Protein AF-A0A945JQ15-F1 (afdb_monomer_lite)

pLDDT: mean 96.37, std 3.52, range [70.06, 98.88]

Sequence (219 aa):
IKEGIRRMYVEEEDVIFYLTVQNENYPMPQMPENAEEGILKGLYRVQTSAKRTKTKRAHLFGSASILTEAMAAAQILETDYGVAADVWSITSYKQLHEEGAEVERWNLLHPGEAPRETYLSQCLAAAQGAFVVASDYVKVLPDMVARWFPRSPVTLGTDGFGRSESRDALRHFFEVDAQTIAYAALVDLCRQGHLDAKIVTQAQSDLQIDVNKPNPVRS

Radius of gyration: 18.32 Å; chains: 1; bounding box: 49×51×45 Å

Secondary structure (DSSP, 8-state):
-HHHHIIIIIS--S--------------PPPPTT-HHHHHHTEEEEE------SSSEEEEEE-TTHHHHHHHHHHHHHHHS--EEEEEEES-HHHHHHHHHHHHHHHHH-TTSPPPPPHHHHHHTT--SEEEEE-SS-THHHHTTGGGSSSPPEEE---S---SS-HHHHHHHHT-SHHHHHHHHHHHHHHTTSS-HHHHHHHHHHTT--TTSPPGGG-

Structure (mmCIF, N/CA/C/O backbone):
data_AF-A0A945JQ15-F1
#
_entry.id   AF-A0A945JQ15-F1
#
loop_
_atom_site.group_PDB
_atom_site.id
_atom_site.type_symbol
_atom_site.label_atom_id
_atom_site.label_alt_id
_atom_site.label_comp_id
_atom_site.label_asym_id
_atom_site.label_entity_id
_atom_site.label_seq_id
_atom_site.pdbx_PDB_ins_code
_atom_site.Cartn_x
_atom_site.Cartn_y
_atom_site.Cartn_z
_atom_site.occupancy
_atom_site.B_iso_or_equiv
_atom_site.auth_seq_id
_atom_site.auth_comp_id
_atom_site.auth_asym_id
_atom_site.auth_atom_id
_atom_site.pdbx_PDB_model_num
ATOM 1 N N . ILE A 1 1 ? 16.129 8.108 -9.367 1.00 94.75 1 ILE A N 1
ATOM 2 C CA . ILE A 1 1 ? 17.013 9.075 -10.075 1.00 94.75 1 ILE A CA 1
ATOM 3 C C . ILE A 1 1 ? 18.305 8.413 -10.542 1.00 94.75 1 ILE A C 1
ATOM 5 O O . ILE A 1 1 ? 18.459 8.292 -11.746 1.00 94.75 1 ILE A O 1
ATOM 9 N N . LYS A 1 2 ? 19.185 7.937 -9.638 1.00 96.56 2 LYS A N 1
ATOM 10 C CA . LYS A 1 2 ? 20.448 7.255 -10.003 1.00 96.56 2 LYS A CA 1
ATOM 11 C C . LYS A 1 2 ? 20.256 6.194 -11.094 1.00 96.56 2 LYS A C 1
ATOM 13 O O . LYS A 1 2 ? 20.959 6.222 -12.094 1.00 96.56 2 LYS A O 1
ATOM 18 N N . GLU A 1 3 ? 19.259 5.329 -10.919 1.00 96.94 3 GLU A N 1
ATOM 19 C CA . GLU A 1 3 ? 18.965 4.275 -11.893 1.00 96.94 3 GLU A CA 1
ATOM 20 C C . GLU A 1 3 ? 18.480 4.806 -13.244 1.00 96.94 3 GLU A C 1
ATOM 22 O O . GLU A 1 3 ? 18.926 4.337 -14.283 1.00 96.94 3 GLU A O 1
ATOM 27 N N . GLY A 1 4 ? 17.628 5.833 -13.244 1.00 96.81 4 GLY A N 1
ATOM 28 C CA . GLY A 1 4 ? 17.180 6.456 -14.489 1.00 96.81 4 GLY A CA 1
ATOM 29 C C . GLY A 1 4 ? 18.333 7.085 -15.270 1.00 96.81 4 GLY A C 1
ATOM 30 O O . GLY A 1 4 ? 18.402 6.925 -16.481 1.00 96.81 4 GLY A O 1
ATOM 31 N N . ILE A 1 5 ? 19.278 7.737 -14.581 1.00 97.81 5 ILE A N 1
ATOM 32 C CA . ILE A 1 5 ? 20.481 8.288 -15.224 1.00 97.81 5 ILE A CA 1
ATOM 33 C C . ILE A 1 5 ? 21.323 7.165 -15.841 1.00 97.81 5 ILE A C 1
ATOM 35 O O . ILE A 1 5 ? 21.757 7.293 -16.981 1.00 97.81 5 ILE A O 1
ATOM 39 N N . ARG A 1 6 ? 21.533 6.067 -15.105 1.00 97.88 6 ARG A N 1
ATOM 40 C CA . ARG A 1 6 ? 22.299 4.907 -15.576 1.00 97.88 6 ARG A CA 1
ATOM 41 C C . ARG A 1 6 ? 21.685 4.315 -16.850 1.00 97.88 6 ARG A C 1
ATOM 43 O O . ARG A 1 6 ? 22.372 4.245 -17.862 1.00 97.88 6 ARG A O 1
ATOM 50 N N . ARG A 1 7 ? 20.393 3.979 -16.823 1.00 97.88 7 ARG A N 1
ATOM 51 C CA . ARG A 1 7 ? 19.696 3.352 -17.958 1.00 97.88 7 ARG A CA 1
ATOM 52 C C . ARG A 1 7 ? 19.646 4.254 -19.190 1.00 97.88 7 ARG A C 1
ATOM 54 O O . ARG A 1 7 ? 19.984 3.812 -20.276 1.00 97.88 7 ARG A O 1
ATOM 61 N N . MET A 1 8 ? 19.300 5.533 -19.019 1.00 98.00 8 MET A N 1
ATOM 62 C CA . MET A 1 8 ? 19.151 6.451 -20.156 1.00 98.00 8 MET A CA 1
ATOM 63 C C . MET A 1 8 ? 20.490 6.904 -20.758 1.00 98.00 8 MET A C 1
ATOM 65 O O . MET A 1 8 ? 20.597 7.026 -21.970 1.00 98.00 8 MET A O 1
ATOM 69 N N . TYR A 1 9 ? 21.504 7.198 -19.934 1.00 97.62 9 TYR A N 1
ATOM 70 C CA . TYR A 1 9 ? 22.726 7.875 -20.404 1.00 97.62 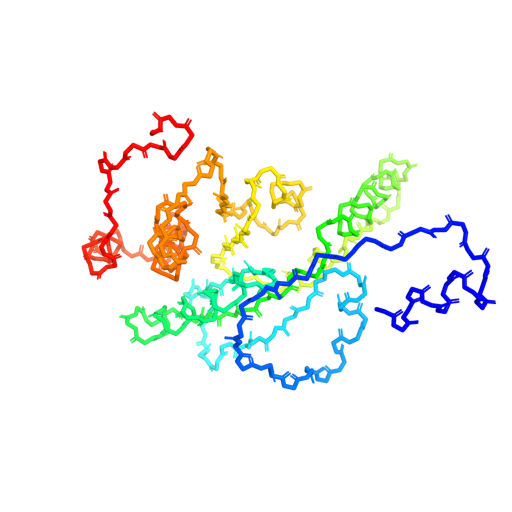9 TYR A CA 1
ATOM 71 C C . TYR A 1 9 ? 23.981 7.004 -20.421 1.00 97.62 9 TYR A C 1
ATOM 73 O O . TYR A 1 9 ? 24.966 7.396 -21.039 1.00 97.62 9 TYR A O 1
ATOM 81 N N . VAL A 1 10 ? 23.993 5.879 -19.704 1.00 97.81 10 VAL A N 1
ATOM 82 C CA . VAL A 1 10 ? 25.142 4.957 -19.687 1.00 97.81 10 VAL A CA 1
ATOM 83 C C . VAL A 1 10 ? 24.839 3.717 -20.515 1.00 97.81 10 VAL A C 1
ATOM 85 O O . VAL A 1 10 ? 25.699 3.268 -21.263 1.00 97.81 10 VAL A O 1
ATOM 88 N N . GLU A 1 11 ? 23.630 3.175 -20.385 1.00 97.88 11 GLU A N 1
ATOM 89 C CA . GLU A 1 11 ? 23.193 1.987 -21.132 1.00 97.88 11 GLU A CA 1
ATOM 90 C C . GLU A 1 11 ? 22.442 2.325 -22.423 1.00 97.88 11 GLU A C 1
ATOM 92 O O . GLU A 1 11 ? 22.147 1.417 -23.193 1.00 97.88 11 GLU A O 1
ATOM 97 N N . GLU A 1 12 ? 22.165 3.612 -22.662 1.00 97.56 12 GLU A N 1
ATOM 98 C CA . GLU A 1 12 ? 21.464 4.115 -23.852 1.00 97.56 12 GLU A CA 1
ATOM 99 C C . GLU A 1 12 ? 20.115 3.413 -24.099 1.00 97.56 12 GLU A C 1
ATOM 101 O O . GLU A 1 12 ? 19.706 3.183 -25.235 1.00 97.56 12 GLU A O 1
ATOM 106 N N . GLU A 1 13 ? 19.400 3.063 -23.024 1.00 97.81 13 GLU A N 1
ATOM 107 C CA . GLU A 1 13 ? 18.055 2.510 -23.137 1.00 97.81 13 GLU A CA 1
ATOM 108 C C . GLU A 1 13 ? 17.042 3.586 -23.558 1.00 97.81 13 GLU A C 1
ATOM 110 O O . GLU A 1 13 ? 16.964 4.660 -22.951 1.00 97.81 13 GLU A O 1
ATOM 115 N N . ASP A 1 14 ? 16.184 3.249 -24.526 1.00 97.19 14 ASP A N 1
ATOM 116 C CA . ASP A 1 14 ? 15.080 4.091 -25.005 1.00 97.19 14 ASP A CA 1
ATOM 117 C C . ASP A 1 14 ? 13.918 4.150 -23.993 1.00 97.19 14 ASP A C 1
ATOM 119 O O . ASP A 1 14 ? 12.834 3.592 -24.193 1.00 97.19 14 ASP A O 1
ATOM 123 N N . VAL A 1 15 ? 14.142 4.823 -22.863 1.00 96.12 15 VAL A N 1
ATOM 124 C CA . VAL A 1 15 ? 13.175 4.952 -21.765 1.00 96.12 15 VAL A CA 1
ATOM 125 C C . VAL A 1 15 ? 13.078 6.384 -21.244 1.00 96.12 15 VAL A C 1
ATOM 127 O O . VAL A 1 15 ? 14.005 7.180 -21.351 1.00 96.12 15 VAL A O 1
ATOM 130 N N . ILE A 1 16 ? 11.945 6.705 -20.616 1.00 96.12 16 ILE A N 1
ATOM 131 C CA . ILE A 1 16 ? 11.738 7.959 -19.884 1.00 96.12 16 ILE A CA 1
ATOM 132 C C . ILE A 1 16 ? 11.284 7.665 -18.454 1.00 96.12 16 ILE A C 1
ATOM 134 O O . ILE A 1 16 ? 10.457 6.785 -18.211 1.00 96.12 16 ILE A O 1
ATOM 138 N N . PHE A 1 17 ? 11.810 8.429 -17.496 1.00 96.56 17 PHE A N 1
ATOM 139 C CA . PHE A 1 17 ? 11.409 8.357 -16.093 1.00 96.56 17 PHE A CA 1
ATOM 140 C C . PHE A 1 17 ? 10.476 9.519 -15.746 1.00 96.56 17 PHE A C 1
ATOM 142 O O . PHE A 1 17 ? 10.866 10.682 -15.823 1.00 96.56 17 PHE A O 1
ATOM 149 N N . TYR A 1 18 ? 9.261 9.191 -15.308 1.00 96.88 18 TYR A N 1
ATOM 150 C CA . TYR A 1 18 ? 8.313 10.140 -14.729 1.00 96.88 18 TYR A CA 1
ATOM 151 C C . TYR A 1 18 ? 8.293 9.976 -13.208 1.00 96.88 18 TYR A C 1
ATOM 153 O O . TYR A 1 18 ? 8.107 8.871 -12.700 1.00 96.88 18 TYR A O 1
ATOM 161 N N . LEU A 1 19 ? 8.522 11.071 -12.482 1.00 96.44 19 LEU A N 1
ATOM 162 C CA . LEU A 1 19 ? 8.590 11.087 -11.024 1.00 96.44 19 LEU A CA 1
ATOM 163 C C . LEU A 1 19 ? 7.634 12.146 -10.488 1.00 96.44 19 LEU A C 1
ATOM 165 O O . LEU A 1 19 ? 7.741 13.322 -10.832 1.00 96.44 19 LEU A O 1
ATOM 169 N N . THR A 1 20 ? 6.734 11.729 -9.608 1.00 95.69 20 THR A N 1
ATOM 170 C CA . THR A 1 20 ? 5.843 12.634 -8.882 1.00 95.69 20 THR A CA 1
ATOM 171 C C . THR A 1 20 ? 6.505 13.011 -7.565 1.00 95.69 20 THR A C 1
ATOM 173 O O . THR A 1 20 ? 6.815 12.136 -6.756 1.00 95.69 20 THR A O 1
ATOM 176 N N . VAL A 1 21 ? 6.736 14.305 -7.358 1.00 94.88 21 VAL A N 1
ATOM 177 C CA . VAL A 1 21 ? 7.354 14.853 -6.143 1.00 94.88 21 VAL A CA 1
ATOM 178 C C . VAL A 1 21 ? 6.331 15.671 -5.366 1.00 94.88 21 VAL A C 1
ATOM 180 O O . VAL A 1 21 ? 5.492 16.340 -5.964 1.00 94.88 21 VAL A O 1
ATOM 183 N N . GLN A 1 22 ? 6.392 15.598 -4.038 1.00 93.25 22 GLN A N 1
ATOM 184 C CA . GLN A 1 22 ? 5.405 16.214 -3.150 1.00 93.25 22 GLN A CA 1
ATOM 185 C C . GLN A 1 22 ? 5.934 17.506 -2.524 1.00 93.25 22 GLN A C 1
ATOM 187 O O . GLN A 1 22 ? 7.141 17.693 -2.383 1.00 93.25 22 GLN A O 1
ATOM 192 N N . ASN A 1 23 ? 5.016 18.395 -2.137 1.00 95.00 23 ASN A N 1
ATOM 193 C CA . ASN A 1 23 ? 5.320 19.676 -1.486 1.00 95.00 23 ASN A CA 1
ATOM 194 C C . ASN A 1 23 ? 5.081 19.666 0.038 1.00 95.00 23 ASN A C 1
ATOM 196 O O . ASN A 1 23 ? 5.071 20.722 0.672 1.00 95.00 23 ASN A O 1
ATOM 200 N N . GLU A 1 24 ? 4.812 18.497 0.614 1.00 92.75 24 GLU A N 1
ATOM 201 C CA . GLU A 1 24 ? 4.615 18.312 2.047 1.00 92.75 24 GLU A CA 1
ATOM 202 C C . GLU A 1 24 ? 5.928 17.885 2.703 1.00 92.75 24 GLU A C 1
ATOM 204 O O . GLU A 1 24 ? 6.594 16.960 2.240 1.00 92.75 24 GLU A O 1
ATOM 209 N N . ASN A 1 25 ? 6.289 18.558 3.793 1.00 93.44 25 ASN A N 1
ATOM 210 C CA . ASN A 1 25 ? 7.477 18.223 4.566 1.00 93.44 25 ASN A CA 1
ATOM 211 C C . ASN A 1 25 ? 7.111 17.230 5.669 1.00 93.44 25 ASN A C 1
ATOM 213 O O . ASN A 1 25 ? 6.235 17.505 6.485 1.00 93.44 25 ASN A O 1
ATOM 217 N N . TYR A 1 26 ? 7.835 16.119 5.737 1.00 91.00 26 TYR A N 1
ATOM 218 C CA . TYR A 1 26 ? 7.737 15.132 6.807 1.00 91.00 26 TYR A CA 1
ATOM 219 C C . TYR A 1 26 ? 9.117 14.505 7.063 1.00 91.00 26 TYR A C 1
ATOM 221 O O . TYR A 1 26 ? 10.010 14.619 6.214 1.00 91.00 26 TYR A O 1
ATOM 229 N N . PRO A 1 27 ? 9.338 13.868 8.227 1.00 90.50 27 PRO A N 1
ATOM 230 C CA . PRO A 1 27 ? 10.592 13.180 8.509 1.00 90.50 27 PRO A CA 1
ATOM 231 C C . PRO A 1 27 ? 10.891 12.112 7.452 1.00 90.50 27 PRO A C 1
ATOM 233 O O . PRO A 1 27 ? 10.087 11.210 7.233 1.00 90.50 27 PRO A O 1
ATOM 236 N N . MET A 1 28 ? 12.055 12.206 6.810 1.00 89.56 28 MET A N 1
ATOM 237 C CA . MET A 1 28 ? 12.513 11.225 5.823 1.00 89.56 28 MET A CA 1
ATOM 238 C C . MET A 1 28 ? 13.344 10.151 6.540 1.00 89.56 28 MET A C 1
ATOM 240 O O . MET A 1 28 ? 14.462 10.454 6.968 1.00 89.56 28 MET A O 1
ATOM 244 N N . PRO A 1 29 ? 12.827 8.923 6.728 1.00 86.62 29 PRO A N 1
ATOM 245 C CA . PRO A 1 29 ? 13.560 7.872 7.423 1.00 86.62 29 PRO A CA 1
ATOM 246 C C . PRO A 1 29 ? 14.759 7.384 6.603 1.00 86.62 29 PRO A C 1
ATOM 248 O O . PRO A 1 29 ? 14.831 7.566 5.385 1.00 86.62 29 PRO A O 1
ATOM 251 N N . GLN A 1 30 ? 15.697 6.718 7.278 1.00 91.88 30 GLN A N 1
ATOM 252 C CA . GLN A 1 30 ? 16.790 6.024 6.605 1.00 91.88 30 GLN A CA 1
ATOM 253 C C . GLN A 1 30 ? 16.237 4.913 5.700 1.00 91.88 30 GLN A C 1
ATOM 255 O O . GLN A 1 30 ? 15.286 4.218 6.061 1.00 91.88 30 GLN A O 1
ATOM 260 N N . MET A 1 31 ? 16.856 4.730 4.532 1.00 92.56 31 MET A N 1
ATOM 261 C CA . MET A 1 31 ? 16.558 3.600 3.652 1.00 92.56 31 MET A CA 1
ATOM 262 C C . MET A 1 31 ? 16.820 2.277 4.397 1.00 92.56 31 MET A C 1
ATOM 264 O O . MET A 1 31 ? 17.925 2.111 4.921 1.00 92.56 31 MET A O 1
ATOM 268 N N . PRO A 1 32 ? 15.851 1.342 4.453 1.00 92.88 32 PRO A N 1
ATOM 269 C CA . PRO A 1 32 ? 16.092 0.022 5.026 1.00 92.88 32 PRO A CA 1
ATOM 270 C C . PRO A 1 32 ? 17.201 -0.721 4.274 1.00 92.88 32 PRO A C 1
ATOM 272 O O . PRO A 1 32 ? 17.367 -0.542 3.066 1.00 92.88 32 PRO A O 1
ATOM 275 N N . GLU A 1 33 ? 17.942 -1.578 4.974 1.00 91.69 33 GLU A N 1
ATOM 276 C CA . GLU A 1 33 ? 18.965 -2.417 4.344 1.00 91.69 33 GLU A CA 1
ATOM 277 C C . GLU A 1 33 ? 18.352 -3.311 3.255 1.00 91.69 33 GLU A C 1
ATOM 279 O O . GLU A 1 33 ? 17.309 -3.933 3.467 1.00 91.69 33 GLU A O 1
ATOM 284 N N . ASN A 1 34 ? 19.024 -3.405 2.103 1.00 92.44 34 ASN A N 1
ATOM 285 C CA . ASN A 1 34 ? 18.613 -4.201 0.939 1.00 92.44 34 ASN A CA 1
ATOM 286 C C . ASN A 1 34 ? 17.272 -3.772 0.303 1.00 92.44 34 ASN A C 1
ATOM 288 O O . ASN A 1 34 ? 16.641 -4.557 -0.408 1.00 92.44 34 ASN A O 1
ATOM 292 N N . ALA A 1 35 ? 16.807 -2.542 0.549 1.00 95.94 35 ALA A N 1
ATOM 293 C CA . ALA A 1 35 ? 15.583 -2.018 -0.059 1.00 95.94 35 ALA A CA 1
ATOM 294 C C . ALA A 1 35 ? 15.772 -1.550 -1.512 1.00 95.94 35 ALA A C 1
ATOM 296 O O . ALA A 1 35 ? 14.783 -1.326 -2.205 1.00 95.94 35 ALA A O 1
ATOM 297 N N . GLU A 1 36 ? 17.010 -1.391 -1.987 1.00 96.62 36 GLU A N 1
ATOM 298 C CA . GLU A 1 36 ? 17.339 -0.802 -3.287 1.00 96.62 36 GLU A CA 1
ATOM 299 C C . GLU A 1 36 ? 16.644 -1.519 -4.445 1.00 96.62 36 GLU A C 1
ATOM 301 O O . GLU A 1 36 ? 16.033 -0.870 -5.293 1.00 96.62 36 GLU A O 1
ATOM 306 N N . GLU A 1 37 ? 16.690 -2.852 -4.460 1.00 96.69 37 GLU A N 1
ATOM 307 C CA . GLU A 1 37 ? 16.041 -3.646 -5.501 1.00 96.69 37 GLU A CA 1
ATOM 308 C C . GLU A 1 37 ? 14.520 -3.456 -5.475 1.00 96.69 37 GLU A C 1
ATOM 310 O O . GLU A 1 37 ? 13.911 -3.232 -6.520 1.00 96.69 37 GLU A O 1
ATOM 315 N N . GLY A 1 38 ? 13.904 -3.467 -4.290 1.00 97.88 38 GLY A N 1
ATOM 316 C CA . GLY A 1 38 ? 12.458 -3.279 -4.159 1.00 97.88 38 GLY A CA 1
ATOM 317 C C . GLY A 1 38 ? 11.990 -1.865 -4.486 1.00 97.88 38 GLY A C 1
ATOM 318 O O . GLY A 1 38 ? 10.944 -1.688 -5.109 1.00 97.88 38 GLY A O 1
ATOM 319 N N . ILE A 1 39 ? 12.801 -0.850 -4.181 1.00 97.88 39 ILE A N 1
ATOM 320 C CA . ILE A 1 39 ? 12.559 0.533 -4.609 1.00 97.88 39 ILE A CA 1
ATOM 321 C C . ILE A 1 39 ? 12.489 0.617 -6.138 1.00 97.88 39 ILE A C 1
ATOM 323 O O . ILE A 1 39 ? 11.631 1.330 -6.662 1.00 97.88 39 ILE A O 1
ATOM 327 N N . LEU A 1 40 ? 13.358 -0.105 -6.852 1.00 97.69 40 LEU A N 1
ATOM 328 C CA . LEU A 1 40 ? 13.377 -0.123 -8.318 1.00 97.69 40 LEU A CA 1
ATOM 329 C C . LEU A 1 40 ? 12.261 -0.988 -8.914 1.00 97.69 40 LEU A C 1
ATOM 331 O O . LEU A 1 40 ? 11.640 -0.572 -9.892 1.00 97.69 40 LEU A O 1
ATOM 335 N N . LYS A 1 41 ? 11.982 -2.152 -8.317 1.00 97.94 41 LYS A N 1
ATOM 336 C CA . LYS A 1 41 ? 10.928 -3.078 -8.762 1.00 97.94 41 LYS A CA 1
ATOM 337 C C . LYS A 1 41 ? 9.510 -2.614 -8.423 1.00 97.94 41 LYS A C 1
ATOM 339 O O . LYS A 1 41 ? 8.555 -3.112 -9.007 1.00 97.94 41 LYS A O 1
ATOM 344 N N . GLY A 1 42 ? 9.360 -1.638 -7.530 1.00 98.12 42 GLY A N 1
ATOM 345 C CA . GLY A 1 42 ? 8.088 -0.956 -7.289 1.00 98.12 42 GLY A CA 1
ATOM 346 C C . GLY A 1 42 ? 7.463 -1.202 -5.917 1.00 98.12 42 GLY A C 1
ATOM 347 O O . GLY A 1 42 ? 6.446 -0.576 -5.624 1.00 98.12 42 GLY A O 1
ATOM 348 N N . LEU A 1 43 ? 8.032 -2.076 -5.081 1.00 98.50 43 LEU A N 1
ATOM 349 C CA . LEU A 1 43 ? 7.488 -2.450 -3.773 1.00 98.50 43 LEU A CA 1
ATOM 350 C C . LEU A 1 43 ? 8.603 -2.857 -2.802 1.00 98.50 43 LEU A C 1
ATOM 352 O O . LEU A 1 43 ? 9.444 -3.686 -3.127 1.00 98.50 43 LEU A O 1
ATOM 356 N N . TYR A 1 44 ? 8.575 -2.337 -1.576 1.00 97.94 44 TYR A N 1
ATOM 357 C CA . TYR A 1 44 ? 9.399 -2.850 -0.478 1.00 97.94 44 TYR A CA 1
ATOM 358 C C . TYR A 1 44 ? 8.737 -2.611 0.881 1.00 97.94 44 TYR A C 1
ATOM 360 O O . TYR A 1 44 ? 7.889 -1.730 1.039 1.00 97.94 44 TYR A O 1
ATOM 368 N N . ARG A 1 45 ? 9.121 -3.399 1.889 1.00 96.38 45 ARG A N 1
ATOM 369 C CA . ARG A 1 45 ? 8.608 -3.245 3.255 1.00 96.38 45 ARG A CA 1
ATOM 370 C C . ARG A 1 45 ? 9.402 -2.179 4.003 1.00 96.38 45 ARG A C 1
ATOM 372 O O . ARG A 1 45 ? 10.619 -2.285 4.118 1.00 96.38 45 ARG A O 1
ATOM 379 N N . VAL A 1 46 ? 8.704 -1.185 4.542 1.00 94.69 46 VAL A N 1
ATOM 380 C CA . VAL A 1 46 ? 9.292 -0.070 5.301 1.00 94.69 46 VAL A CA 1
ATOM 381 C C . VAL A 1 46 ? 9.322 -0.385 6.791 1.00 94.69 46 VAL A C 1
ATOM 383 O O . VAL A 1 46 ? 10.302 -0.095 7.470 1.00 94.69 46 VAL A O 1
ATOM 386 N N . GLN A 1 47 ? 8.258 -1.007 7.296 1.00 94.44 47 GLN A N 1
ATOM 387 C CA . GLN A 1 47 ? 8.093 -1.304 8.713 1.00 94.44 47 GLN A CA 1
ATOM 388 C C . GLN A 1 47 ? 7.562 -2.722 8.892 1.00 94.44 47 GLN A C 1
ATOM 390 O O . GLN A 1 47 ? 6.673 -3.165 8.165 1.00 94.44 47 GLN A O 1
ATOM 395 N N . THR A 1 48 ? 8.104 -3.427 9.884 1.00 94.88 48 THR A N 1
ATOM 396 C CA . THR A 1 48 ? 7.595 -4.729 10.326 1.00 94.88 48 THR A CA 1
ATOM 397 C C . THR A 1 48 ? 7.102 -4.611 11.758 1.00 94.88 48 THR A C 1
ATOM 399 O O . THR A 1 48 ? 7.833 -4.122 12.620 1.00 94.88 48 THR A O 1
ATOM 402 N N . SER A 1 49 ? 5.896 -5.098 12.023 1.00 95.38 49 SER A N 1
ATOM 403 C CA . SER A 1 49 ? 5.354 -5.175 13.374 1.00 95.38 49 SER A CA 1
ATOM 404 C C . SER A 1 49 ? 6.178 -6.120 14.245 1.00 95.38 49 SER A C 1
ATOM 406 O O . SER A 1 49 ? 6.408 -7.279 13.882 1.00 95.38 49 SER A O 1
ATOM 408 N N . ALA A 1 50 ? 6.543 -5.668 15.446 1.00 92.75 50 ALA A N 1
ATOM 409 C CA . ALA A 1 50 ? 7.195 -6.511 16.448 1.00 92.75 50 ALA A CA 1
ATOM 410 C C . ALA A 1 50 ? 6.237 -7.550 17.071 1.00 92.75 50 ALA A C 1
ATOM 412 O O . ALA A 1 50 ? 6.680 -8.518 17.699 1.00 92.75 50 ALA A O 1
ATOM 413 N N . LYS A 1 51 ? 4.916 -7.382 16.904 1.00 90.94 51 LYS A N 1
ATOM 414 C CA . LYS A 1 51 ? 3.907 -8.271 17.491 1.00 90.94 51 LYS A CA 1
ATOM 415 C C . LYS A 1 51 ? 3.865 -9.613 16.765 1.00 90.94 51 LYS A C 1
ATOM 417 O O . LYS A 1 51 ? 3.627 -9.696 15.562 1.00 90.94 51 LYS A O 1
ATOM 422 N N . ARG A 1 52 ? 4.021 -10.710 17.508 1.00 84.06 52 ARG A N 1
ATOM 423 C CA . ARG A 1 52 ? 3.957 -12.073 16.958 1.00 84.06 52 ARG A CA 1
ATOM 424 C C . ARG A 1 52 ? 2.520 -12.590 16.965 1.00 84.06 52 ARG A C 1
ATOM 426 O O . ARG A 1 52 ? 2.029 -13.067 17.980 1.00 84.06 52 ARG A O 1
ATOM 433 N N . THR A 1 53 ? 1.852 -12.509 15.821 1.00 84.25 53 THR A N 1
ATOM 434 C CA . THR A 1 53 ? 0.503 -13.049 15.598 1.00 84.25 53 THR A CA 1
ATOM 435 C C . THR A 1 53 ? 0.362 -13.501 14.150 1.00 84.25 53 THR A C 1
ATOM 437 O O . THR A 1 53 ? 0.936 -12.881 13.251 1.00 84.25 53 THR A O 1
ATOM 440 N N . LYS A 1 54 ? -0.371 -14.602 13.945 1.00 70.06 54 LYS A N 1
ATOM 441 C CA . LYS A 1 54 ? -0.642 -15.172 12.617 1.00 70.06 54 LYS A CA 1
ATOM 442 C C . LYS A 1 54 ? -1.958 -14.679 12.011 1.00 70.06 54 LYS A C 1
ATOM 444 O O . LYS A 1 54 ? -2.053 -14.592 10.799 1.00 70.06 54 LYS A O 1
ATOM 449 N N . THR A 1 55 ? -2.959 -14.360 12.834 1.00 74.00 55 THR A N 1
ATOM 450 C CA . THR A 1 55 ? -4.335 -14.095 12.365 1.00 74.00 55 THR A CA 1
ATOM 451 C C . THR A 1 55 ? -4.761 -12.635 12.497 1.00 74.00 55 THR A C 1
ATOM 453 O O . THR A 1 55 ? -5.535 -12.148 11.685 1.00 74.00 55 THR A O 1
ATOM 456 N N . LYS A 1 56 ? -4.233 -11.901 13.485 1.00 91.75 56 LYS A N 1
ATOM 457 C CA . LYS A 1 56 ? -4.504 -10.464 13.677 1.0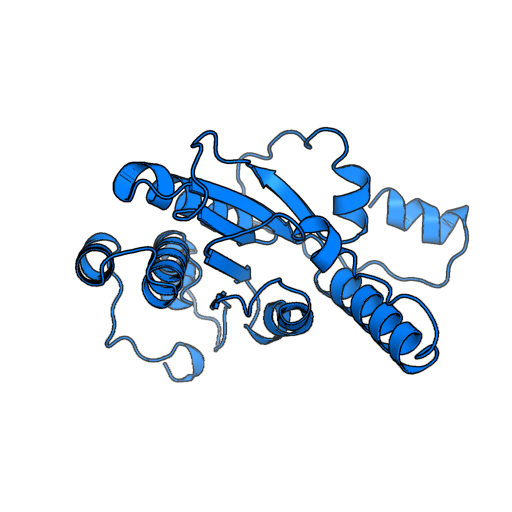0 91.75 56 LYS A CA 1
ATOM 458 C C . LYS A 1 56 ? -3.373 -9.620 13.106 1.00 91.75 56 LYS A C 1
ATOM 460 O O . LYS A 1 56 ? -2.661 -8.954 13.856 1.00 91.75 56 LYS A O 1
ATOM 465 N N . ARG A 1 57 ? -3.167 -9.715 11.796 1.00 96.62 57 ARG A N 1
ATOM 466 C CA . ARG A 1 57 ? -2.124 -8.978 11.079 1.00 96.62 57 ARG A CA 1
ATOM 467 C C . ARG A 1 57 ? -2.731 -8.181 9.932 1.00 96.62 57 ARG A C 1
ATOM 469 O O . ARG A 1 57 ? -3.669 -8.651 9.302 1.00 96.62 57 ARG A O 1
ATOM 476 N N . ALA A 1 58 ? -2.219 -6.988 9.690 1.00 98.00 58 ALA A N 1
ATOM 477 C CA . ALA A 1 58 ? -2.564 -6.145 8.563 1.00 98.00 58 ALA A CA 1
ATOM 478 C C . ALA A 1 58 ? -1.288 -5.755 7.812 1.00 98.00 58 ALA A C 1
ATOM 480 O O . ALA A 1 58 ? -0.225 -5.563 8.405 1.00 98.00 58 ALA A O 1
ATOM 481 N N . HIS A 1 59 ? -1.410 -5.631 6.501 1.00 98.44 59 HIS A N 1
ATOM 482 C CA . HIS A 1 59 ? -0.391 -5.136 5.598 1.00 98.44 59 HIS A CA 1
ATOM 483 C C . HIS A 1 59 ? -0.942 -3.867 4.949 1.00 98.44 59 HIS A C 1
ATOM 485 O O . HIS A 1 59 ? -1.930 -3.916 4.212 1.00 98.44 59 HIS A O 1
ATOM 491 N N . LEU A 1 60 ? -0.332 -2.733 5.283 1.00 98.81 60 LEU A N 1
ATOM 492 C CA . LEU A 1 60 ? -0.756 -1.407 4.851 1.00 98.81 60 LEU A CA 1
ATOM 493 C C . LEU A 1 60 ? 0.207 -0.904 3.783 1.00 98.81 60 LEU A C 1
ATOM 495 O O . LEU A 1 60 ? 1.419 -0.897 3.995 1.00 98.81 60 LEU A O 1
ATOM 499 N N . PHE A 1 61 ? -0.321 -0.495 2.640 1.00 98.75 61 PHE A N 1
ATOM 500 C CA . PHE A 1 61 ? 0.469 -0.058 1.498 1.00 98.75 61 PHE A CA 1
ATOM 501 C C . PHE A 1 61 ? 0.172 1.409 1.228 1.00 98.75 61 PHE A C 1
ATOM 503 O O . PHE A 1 61 ? -0.990 1.801 1.127 1.00 98.75 61 PHE A O 1
ATOM 510 N N . GLY A 1 62 ? 1.229 2.201 1.091 1.00 98.00 62 GLY A N 1
ATOM 511 C CA . GLY A 1 62 ? 1.143 3.611 0.737 1.00 98.00 62 GLY A CA 1
ATOM 512 C C . GLY A 1 62 ? 2.227 4.002 -0.258 1.00 98.00 62 GLY A C 1
ATOM 513 O O . GLY A 1 62 ? 3.211 3.289 -0.460 1.00 98.00 62 GLY A O 1
ATOM 514 N N . SER A 1 63 ? 2.048 5.160 -0.880 1.00 95.44 63 SER A N 1
ATOM 515 C CA . SER A 1 63 ? 3.029 5.772 -1.777 1.00 95.44 63 SER A CA 1
ATOM 516 C C . SER A 1 63 ? 3.143 7.258 -1.467 1.00 95.44 63 SER A C 1
ATOM 518 O O . SER A 1 63 ? 2.123 7.908 -1.235 1.00 95.44 63 SER A O 1
ATOM 520 N N . ALA A 1 64 ? 4.358 7.806 -1.526 1.00 93.25 64 ALA A N 1
ATOM 521 C CA . ALA A 1 64 ? 4.619 9.226 -1.283 1.00 93.25 64 ALA A CA 1
ATOM 522 C C . ALA A 1 64 ? 3.994 9.726 0.042 1.00 93.25 64 ALA A C 1
ATOM 524 O O . ALA A 1 64 ? 4.213 9.105 1.079 1.00 93.25 64 ALA A O 1
ATOM 525 N N . SER A 1 65 ? 3.228 10.820 0.010 1.00 92.75 65 SER A N 1
ATOM 526 C CA . SER A 1 65 ? 2.556 11.436 1.165 1.00 92.75 65 SER A CA 1
ATOM 527 C C . SER A 1 65 ? 1.651 10.462 1.925 1.00 92.75 65 SER A C 1
ATOM 529 O O . SER A 1 65 ? 1.645 10.477 3.145 1.00 92.75 65 SER A O 1
ATOM 531 N N . ILE A 1 66 ? 0.944 9.556 1.246 1.00 97.31 66 ILE A N 1
ATOM 532 C CA . ILE A 1 66 ? 0.024 8.604 1.900 1.00 97.31 66 ILE A CA 1
ATOM 533 C C . ILE A 1 66 ? 0.764 7.489 2.660 1.00 97.31 66 ILE A C 1
ATOM 535 O O . ILE A 1 66 ? 0.183 6.808 3.503 1.00 97.31 66 ILE A O 1
ATOM 539 N N . LEU A 1 67 ? 2.073 7.316 2.439 1.00 96.88 67 LEU A N 1
ATOM 540 C CA . LEU A 1 67 ? 2.866 6.389 3.249 1.00 96.88 67 LEU A CA 1
ATOM 541 C C . LEU A 1 67 ? 2.885 6.800 4.731 1.00 96.88 67 LEU A C 1
ATOM 543 O O . LEU A 1 67 ? 2.897 5.926 5.595 1.00 96.88 67 LEU A O 1
ATOM 547 N N . THR A 1 68 ? 2.850 8.102 5.039 1.00 96.62 68 THR A N 1
ATOM 548 C CA . THR A 1 68 ? 2.818 8.577 6.432 1.00 96.62 68 THR A CA 1
ATOM 549 C C . THR A 1 68 ? 1.487 8.235 7.107 1.00 96.62 68 THR A C 1
ATOM 551 O O . THR A 1 68 ? 1.493 7.781 8.250 1.00 96.62 68 THR A O 1
ATOM 554 N N . GLU A 1 69 ? 0.367 8.336 6.384 1.00 98.31 69 GLU A N 1
ATOM 555 C CA . GLU A 1 69 ? -0.961 7.910 6.851 1.00 98.31 69 GLU A CA 1
ATOM 556 C C . GLU A 1 69 ? -1.009 6.397 7.101 1.00 98.31 69 GLU A C 1
ATOM 558 O O . GLU A 1 69 ? -1.524 5.949 8.123 1.00 98.31 69 GLU A O 1
ATOM 563 N N . ALA A 1 70 ? -0.392 5.591 6.228 1.00 98.38 70 ALA A N 1
ATOM 564 C CA . ALA A 1 70 ? -0.272 4.147 6.441 1.00 98.38 70 ALA A CA 1
ATOM 565 C C . ALA A 1 70 ? 0.561 3.805 7.694 1.00 98.38 70 ALA A C 1
ATOM 567 O O . ALA A 1 70 ? 0.222 2.876 8.429 1.00 98.38 70 ALA A O 1
ATOM 568 N N . MET A 1 71 ? 1.625 4.563 7.981 1.00 97.62 71 MET A N 1
ATOM 569 C CA . MET A 1 71 ? 2.410 4.407 9.214 1.00 97.62 71 MET A CA 1
ATOM 570 C C . MET A 1 71 ? 1.619 4.816 10.464 1.00 97.62 71 MET A C 1
ATOM 572 O O . MET A 1 71 ? 1.664 4.115 11.475 1.00 97.62 71 MET A O 1
ATOM 576 N N . ALA A 1 72 ? 0.856 5.908 10.399 1.00 98.25 72 ALA A N 1
ATOM 577 C CA . ALA A 1 72 ? -0.021 6.328 11.490 1.00 98.25 72 ALA A CA 1
ATOM 578 C C . ALA A 1 72 ? -1.151 5.310 11.737 1.00 98.25 72 ALA A C 1
ATOM 580 O O . ALA A 1 72 ? -1.417 4.944 12.882 1.00 98.25 72 ALA A O 1
ATOM 581 N N . ALA A 1 73 ? -1.745 4.758 10.677 1.00 98.75 73 ALA A N 1
ATOM 582 C CA . ALA A 1 73 ? -2.735 3.688 10.767 1.00 98.75 73 ALA A CA 1
ATOM 583 C C . ALA A 1 73 ? -2.162 2.415 11.406 1.00 98.75 73 ALA A C 1
ATOM 585 O O . ALA A 1 73 ? -2.833 1.774 12.215 1.00 98.75 73 ALA A O 1
ATOM 586 N N . ALA A 1 74 ? -0.907 2.063 11.100 1.00 98.44 74 ALA A N 1
ATOM 587 C CA . ALA A 1 74 ? -0.222 0.959 11.768 1.00 98.44 74 ALA A CA 1
ATOM 588 C C . ALA A 1 74 ? -0.119 1.190 13.285 1.00 98.44 74 ALA A C 1
ATOM 590 O O . ALA A 1 74 ? -0.375 0.267 14.059 1.00 98.44 74 ALA A O 1
ATOM 591 N N . GLN A 1 75 ? 0.182 2.419 13.717 1.00 98.06 75 GLN A N 1
ATOM 592 C CA . GLN A 1 75 ? 0.235 2.766 15.139 1.00 98.06 75 GLN A CA 1
ATOM 593 C C . GLN A 1 75 ? -1.135 2.628 15.821 1.00 98.06 75 GLN A C 1
ATOM 595 O O . GLN A 1 75 ? -1.198 2.065 16.917 1.00 98.06 75 GLN A O 1
ATOM 600 N N . ILE A 1 76 ? -2.213 3.090 15.176 1.00 98.56 76 ILE A N 1
ATOM 601 C CA . ILE A 1 76 ? -3.599 2.944 15.662 1.00 98.56 76 ILE A CA 1
ATOM 602 C C . ILE A 1 76 ? -3.944 1.458 15.830 1.00 98.56 76 ILE A C 1
ATOM 604 O O . ILE A 1 76 ? -4.341 1.011 16.906 1.00 98.56 76 ILE A O 1
ATOM 608 N N . LEU A 1 77 ? -3.727 0.656 14.782 1.00 98.38 77 LEU A N 1
ATOM 609 C CA . LEU A 1 77 ? -4.003 -0.783 14.793 1.00 98.38 77 LEU A CA 1
ATOM 610 C C . LEU A 1 77 ? -3.251 -1.509 15.912 1.00 98.38 77 LEU A C 1
ATOM 612 O O . LEU A 1 77 ? -3.825 -2.359 16.602 1.00 98.38 77 LEU A O 1
ATOM 616 N N . GLU A 1 78 ? -1.978 -1.172 16.111 1.00 97.12 78 GLU A N 1
ATOM 617 C CA . GLU A 1 78 ? -1.157 -1.806 17.132 1.00 97.12 78 GLU A CA 1
ATOM 618 C C . GLU A 1 78 ? -1.534 -1.378 18.548 1.00 97.12 78 GLU A C 1
ATOM 620 O O . GLU A 1 78 ? -1.593 -2.237 19.436 1.00 97.12 78 GLU A O 1
ATOM 625 N N . THR A 1 79 ? -1.767 -0.088 18.774 1.00 96.56 79 THR A N 1
ATOM 626 C CA . THR A 1 79 ? -1.979 0.473 20.117 1.00 96.56 79 THR A CA 1
ATOM 627 C C . THR A 1 79 ? -3.381 0.177 20.616 1.00 96.56 79 THR A C 1
ATOM 629 O O . THR A 1 79 ? -3.538 -0.348 21.718 1.00 96.56 79 THR A O 1
ATOM 632 N N . ASP A 1 80 ? -4.380 0.423 19.773 1.00 97.25 80 ASP A N 1
ATOM 633 C CA . ASP A 1 80 ? -5.770 0.511 20.218 1.00 97.25 80 ASP A CA 1
ATOM 634 C C . ASP A 1 80 ? -6.519 -0.807 19.987 1.00 97.25 80 ASP A C 1
ATOM 636 O O . ASP A 1 80 ? -7.390 -1.189 20.769 1.00 97.25 80 ASP A O 1
ATOM 640 N N . TYR A 1 81 ? -6.129 -1.567 18.955 1.00 96.50 81 TYR A N 1
ATOM 641 C CA . TYR A 1 81 ? -6.841 -2.783 18.535 1.00 96.50 81 TYR A CA 1
ATOM 642 C C . TYR A 1 81 ? -6.015 -4.069 18.650 1.00 96.50 81 TYR A C 1
ATOM 644 O O . TYR A 1 81 ? -6.525 -5.173 18.428 1.00 96.50 81 TYR A O 1
ATOM 652 N N . GLY A 1 82 ? -4.734 -3.963 19.015 1.00 95.31 82 GLY A N 1
ATOM 653 C CA . GLY A 1 82 ? -3.849 -5.116 19.175 1.00 95.31 82 GLY A CA 1
ATOM 654 C C . GLY A 1 82 ? -3.603 -5.904 17.880 1.00 95.31 82 GLY A C 1
ATOM 655 O O . GLY A 1 82 ? -3.254 -7.085 17.945 1.00 95.31 82 GLY A O 1
ATOM 656 N N . VAL A 1 83 ? -3.784 -5.274 16.718 1.00 97.56 83 VAL A N 1
ATOM 657 C CA . VAL A 1 83 ? -3.523 -5.844 15.391 1.00 97.56 83 VAL A CA 1
ATOM 658 C C . VAL A 1 83 ? -2.084 -5.523 14.998 1.00 97.56 83 VAL A C 1
ATOM 660 O O . VAL A 1 83 ? -1.679 -4.370 15.032 1.00 97.56 83 VAL A O 1
ATOM 663 N N . ALA A 1 84 ? -1.297 -6.536 14.638 1.00 97.88 84 ALA A N 1
ATOM 664 C CA . ALA A 1 84 ? 0.053 -6.327 14.113 1.00 97.88 84 ALA A CA 1
ATOM 665 C C . ALA A 1 84 ? -0.020 -5.668 12.732 1.00 97.88 84 ALA A C 1
ATOM 667 O O . ALA A 1 84 ? -0.756 -6.169 11.885 1.00 97.88 84 ALA A O 1
ATOM 668 N N . ALA A 1 85 ? 0.746 -4.611 12.472 1.00 98.06 85 ALA A N 1
ATOM 669 C CA . ALA A 1 85 ? 0.693 -3.907 11.193 1.00 98.06 85 ALA A CA 1
ATOM 670 C C . ALA A 1 85 ? 2.081 -3.783 10.547 1.00 98.06 85 ALA A C 1
ATOM 672 O O . ALA A 1 85 ? 2.990 -3.163 11.096 1.00 98.06 85 ALA A O 1
ATOM 673 N N . ASP A 1 86 ? 2.244 -4.378 9.365 1.00 97.69 86 ASP A N 1
ATOM 674 C CA . ASP A 1 86 ? 3.413 -4.145 8.515 1.00 97.69 86 ASP A CA 1
ATOM 675 C C . ASP A 1 86 ? 3.086 -3.048 7.499 1.00 97.69 86 ASP A C 1
ATOM 677 O O . ASP A 1 86 ? 1.993 -3.040 6.930 1.00 97.69 86 ASP A O 1
ATOM 681 N N . VAL A 1 87 ? 4.044 -2.159 7.232 1.00 98.06 87 VAL A N 1
ATOM 682 C CA . VAL A 1 87 ? 3.875 -1.055 6.277 1.00 98.06 87 VAL A CA 1
ATOM 683 C C . VAL A 1 87 ? 4.789 -1.259 5.080 1.00 98.06 87 VAL A C 1
ATOM 685 O O . VAL A 1 87 ? 5.988 -1.519 5.226 1.00 98.06 87 VAL A O 1
ATOM 688 N N . TRP A 1 88 ? 4.219 -1.107 3.893 1.00 98.38 88 TRP A N 1
ATOM 689 C CA . TRP A 1 88 ? 4.873 -1.282 2.607 1.00 98.38 88 TRP A CA 1
ATOM 690 C C . TRP A 1 88 ? 4.820 0.012 1.800 1.00 98.38 88 TRP A C 1
ATOM 692 O O . TRP A 1 88 ? 3.804 0.706 1.769 1.00 98.38 88 TRP A O 1
ATOM 702 N N . SER A 1 89 ? 5.921 0.315 1.120 1.00 98.12 89 SER A N 1
ATOM 703 C CA . SER A 1 89 ? 6.020 1.424 0.179 1.00 98.12 89 SER A CA 1
ATOM 704 C C . SER A 1 89 ? 5.888 0.884 -1.234 1.00 98.12 89 SER A C 1
ATOM 706 O O . SER A 1 89 ? 6.708 0.070 -1.667 1.00 98.12 89 SER A O 1
ATOM 708 N N . ILE A 1 90 ? 4.856 1.340 -1.944 1.00 98.44 90 ILE A N 1
ATOM 709 C CA . ILE A 1 90 ? 4.729 1.136 -3.386 1.00 98.44 90 ILE A CA 1
ATOM 710 C C . ILE A 1 90 ? 5.379 2.336 -4.072 1.00 98.44 90 ILE A C 1
ATOM 712 O O . ILE A 1 90 ? 4.830 3.438 -4.091 1.00 98.44 90 ILE A O 1
ATOM 716 N N . THR A 1 91 ? 6.568 2.133 -4.632 1.00 98.19 91 THR A N 1
ATOM 717 C CA . THR A 1 91 ? 7.317 3.183 -5.338 1.00 98.19 91 THR A CA 1
ATOM 718 C C . THR A 1 91 ? 6.879 3.333 -6.789 1.00 98.19 91 THR A C 1
ATOM 720 O O . THR A 1 91 ? 7.052 4.404 -7.366 1.00 98.19 91 THR A O 1
ATOM 723 N N . SER A 1 92 ? 6.307 2.284 -7.390 1.00 98.12 92 SER A N 1
ATOM 724 C CA . SER A 1 92 ? 5.792 2.339 -8.757 1.00 98.12 92 SER A CA 1
ATOM 725 C C . SER A 1 92 ? 4.737 1.271 -9.011 1.00 98.12 92 SER A C 1
ATOM 727 O O . SER A 1 92 ? 5.049 0.114 -9.285 1.00 98.12 92 SER A O 1
ATOM 729 N N . TYR A 1 93 ? 3.473 1.692 -9.014 1.00 98.38 93 TYR A N 1
ATOM 730 C CA . TYR A 1 93 ? 2.367 0.857 -9.480 1.00 98.38 93 TYR A CA 1
ATOM 731 C C . TYR A 1 93 ? 2.592 0.406 -10.934 1.00 98.38 93 TYR A C 1
ATOM 733 O O . TYR A 1 93 ? 2.349 -0.752 -11.262 1.00 98.38 93 TYR A O 1
ATOM 741 N N . LYS A 1 94 ? 3.101 1.295 -11.803 1.00 97.38 94 LYS A N 1
ATOM 742 C CA . LYS A 1 94 ? 3.353 0.994 -13.222 1.00 97.38 94 LYS A CA 1
ATOM 743 C C . LYS A 1 94 ? 4.328 -0.171 -13.396 1.00 97.38 94 LYS A C 1
ATOM 745 O O . LYS A 1 94 ? 4.024 -1.077 -14.158 1.00 97.38 94 LYS A O 1
ATOM 750 N N . GLN A 1 95 ? 5.455 -0.160 -12.679 1.00 97.62 95 GLN A N 1
ATOM 751 C CA . GLN A 1 95 ? 6.450 -1.234 -12.781 1.00 97.62 95 GLN A CA 1
ATOM 752 C C . GLN A 1 95 ? 5.880 -2.578 -12.318 1.00 97.62 95 GLN A C 1
ATOM 754 O O . GLN A 1 95 ? 6.046 -3.580 -13.004 1.00 97.62 95 GLN A O 1
ATOM 759 N N . LEU A 1 96 ? 5.133 -2.582 -11.207 1.00 98.62 96 LEU A N 1
ATOM 760 C CA . LEU A 1 96 ? 4.443 -3.781 -10.720 1.00 98.62 96 LEU A CA 1
ATOM 761 C C . LEU A 1 96 ? 3.422 -4.314 -11.736 1.00 98.62 96 LEU A C 1
ATOM 763 O O . LEU A 1 96 ? 3.293 -5.522 -11.906 1.00 98.62 96 LEU A O 1
ATOM 767 N N . HIS A 1 97 ? 2.700 -3.422 -12.415 1.00 98.56 97 HIS A N 1
ATOM 768 C CA . HIS A 1 97 ? 1.729 -3.808 -13.434 1.00 98.56 97 HIS A CA 1
ATOM 769 C C . HIS A 1 97 ? 2.380 -4.366 -14.701 1.00 98.56 97 HIS A C 1
ATOM 771 O O . HIS A 1 97 ? 1.923 -5.383 -15.216 1.00 98.56 97 HIS A O 1
ATOM 777 N N . GLU A 1 98 ? 3.436 -3.721 -15.198 1.00 97.94 98 GLU A N 1
ATOM 778 C CA . GLU A 1 98 ? 4.159 -4.177 -16.389 1.00 97.94 98 GLU A CA 1
ATOM 779 C C . GLU A 1 98 ? 4.805 -5.548 -16.160 1.00 97.94 98 GLU A C 1
ATOM 781 O O . GLU A 1 98 ? 4.605 -6.453 -16.969 1.00 97.94 98 GLU A O 1
ATOM 786 N N . GLU A 1 99 ? 5.493 -5.732 -15.030 1.00 98.62 99 GLU A N 1
ATOM 787 C CA . GLU A 1 99 ? 6.095 -7.018 -14.659 1.00 98.62 99 GLU A CA 1
ATOM 788 C C . GLU A 1 99 ? 5.032 -8.105 -14.466 1.00 98.62 99 GLU A C 1
ATOM 790 O O . GLU A 1 99 ? 5.151 -9.198 -15.022 1.00 98.62 99 GLU A O 1
ATOM 795 N N . GLY A 1 100 ? 3.947 -7.795 -13.751 1.00 98.44 100 GLY A N 1
ATOM 796 C CA . GLY A 1 100 ? 2.861 -8.745 -13.543 1.00 98.44 100 GLY A CA 1
ATOM 797 C C . GLY A 1 100 ? 2.191 -9.176 -14.851 1.00 98.44 100 GLY A C 1
ATOM 798 O O . GLY A 1 100 ? 1.927 -10.364 -15.053 1.00 98.44 100 GLY A O 1
ATOM 799 N N . ALA A 1 101 ? 1.964 -8.242 -15.778 1.00 98.44 101 ALA A N 1
ATOM 800 C CA . ALA A 1 101 ? 1.412 -8.541 -17.097 1.00 98.44 101 ALA A CA 1
ATOM 801 C C . ALA A 1 101 ? 2.373 -9.390 -17.948 1.00 98.44 101 ALA A C 1
ATOM 803 O O . ALA A 1 101 ? 1.929 -10.292 -18.663 1.00 98.44 101 ALA A O 1
ATOM 804 N N . GLU A 1 102 ? 3.683 -9.142 -17.866 1.00 98.56 102 GLU A N 1
ATOM 805 C CA . GLU A 1 102 ? 4.698 -9.951 -18.544 1.00 98.56 102 GLU A CA 1
ATOM 806 C C . GLU A 1 102 ? 4.709 -11.393 -18.019 1.00 98.56 102 GLU A C 1
ATOM 808 O O . GLU A 1 102 ? 4.697 -12.340 -18.813 1.00 98.56 102 GLU A O 1
ATOM 813 N N . VAL A 1 103 ? 4.658 -11.567 -16.696 1.00 98.62 103 VAL A N 1
ATOM 814 C CA . VAL A 1 103 ? 4.576 -12.881 -16.044 1.00 98.62 103 VAL A CA 1
ATOM 815 C C . VAL A 1 103 ? 3.305 -13.623 -16.447 1.00 98.62 103 VAL A C 1
ATOM 817 O O . VAL A 1 103 ? 3.380 -14.785 -16.852 1.00 98.62 103 VAL A O 1
ATOM 820 N N . GLU A 1 104 ? 2.143 -12.968 -16.404 1.00 98.06 104 GLU A N 1
ATOM 821 C CA . GLU A 1 104 ? 0.875 -13.573 -16.833 1.00 98.06 104 GLU A CA 1
ATOM 822 C C . GLU A 1 104 ? 0.917 -13.991 -18.302 1.00 98.06 104 GLU A C 1
ATOM 824 O O . GLU A 1 104 ? 0.526 -15.110 -18.648 1.00 98.06 104 GLU A O 1
ATOM 829 N N . ARG A 1 105 ? 1.440 -13.119 -19.170 1.00 98.62 105 ARG A N 1
ATOM 830 C CA . ARG A 1 105 ? 1.606 -13.415 -20.591 1.00 98.62 105 ARG A CA 1
ATOM 831 C C . ARG A 1 105 ? 2.538 -14.607 -20.793 1.00 98.62 105 ARG A C 1
ATOM 833 O O . ARG A 1 105 ? 2.260 -15.453 -21.640 1.00 98.62 105 ARG A O 1
ATOM 840 N N . TRP A 1 106 ? 3.639 -14.686 -20.048 1.00 98.75 106 TRP A N 1
ATOM 841 C CA . TRP A 1 106 ? 4.550 -15.823 -20.133 1.00 98.75 106 TRP A CA 1
ATOM 842 C C . TRP A 1 106 ? 3.855 -17.116 -19.695 1.00 98.75 106 TRP A C 1
ATOM 844 O O . TRP A 1 106 ? 3.861 -18.075 -20.462 1.00 98.75 106 TRP A O 1
ATOM 854 N N . ASN A 1 107 ? 3.183 -17.123 -18.541 1.00 98.50 107 ASN A N 1
ATOM 855 C CA . ASN A 1 107 ? 2.466 -18.291 -18.018 1.00 98.50 107 ASN A CA 1
ATOM 856 C C . ASN A 1 107 ? 1.380 -18.786 -18.988 1.00 98.50 107 ASN A C 1
ATOM 858 O O . ASN A 1 107 ? 1.248 -19.987 -19.212 1.00 98.50 107 ASN A O 1
ATOM 862 N N . LEU A 1 108 ? 0.645 -17.866 -19.622 1.00 98.38 108 LEU A N 1
ATOM 863 C CA . LEU A 1 108 ? -0.363 -18.192 -20.635 1.00 98.38 108 LEU A CA 1
ATOM 864 C C . LEU A 1 108 ? 0.237 -18.918 -21.850 1.00 98.38 108 LEU A C 1
ATOM 866 O O . LEU A 1 108 ? -0.392 -19.816 -22.406 1.00 98.38 108 LEU A O 1
ATOM 870 N N . LEU A 1 109 ? 1.439 -18.523 -22.275 1.00 98.62 109 LEU A N 1
ATOM 871 C CA . LEU A 1 109 ? 2.117 -19.109 -23.434 1.00 98.62 109 LEU A CA 1
ATOM 872 C C . LEU A 1 109 ? 2.926 -20.372 -23.110 1.00 98.62 109 LEU A C 1
ATOM 874 O O . LEU A 1 109 ? 3.350 -21.057 -24.038 1.00 98.62 109 LEU A O 1
ATOM 878 N N . HIS A 1 110 ? 3.125 -20.693 -21.829 1.00 98.44 110 HIS A N 1
ATOM 879 C CA . HIS A 1 110 ? 3.922 -21.840 -21.380 1.00 98.44 110 HIS A CA 1
ATOM 880 C C . HIS A 1 110 ? 3.137 -22.718 -20.386 1.00 98.44 110 HIS A C 1
ATOM 882 O O . HIS A 1 110 ? 3.594 -22.945 -19.268 1.00 98.44 110 HIS A O 1
ATOM 888 N N . PRO A 1 111 ? 1.964 -23.266 -20.770 1.00 97.69 111 PRO A N 1
ATOM 889 C CA . PRO A 1 111 ? 1.095 -24.001 -19.844 1.00 97.69 111 PRO A CA 1
ATOM 890 C C . PRO A 1 111 ? 1.689 -25.322 -19.322 1.00 97.69 111 PRO A C 1
ATOM 892 O O . PRO A 1 111 ? 1.165 -25.887 -18.368 1.00 97.69 111 PRO A O 1
ATOM 895 N N . GLY A 1 112 ? 2.741 -25.846 -19.964 1.00 98.00 112 GLY A N 1
ATOM 896 C CA . GLY A 1 112 ? 3.442 -27.062 -19.535 1.00 98.00 112 GLY A CA 1
ATOM 897 C C . GLY A 1 112 ? 4.608 -26.816 -18.575 1.00 98.00 112 GLY A C 1
ATOM 898 O O . GLY A 1 112 ? 5.210 -27.781 -18.108 1.00 98.00 112 GLY A O 1
ATOM 899 N N . GLU A 1 113 ? 4.945 -25.556 -18.300 1.00 98.44 113 GLU A N 1
ATOM 900 C CA . GLU A 1 113 ? 6.039 -25.183 -17.405 1.00 98.44 113 GLU A CA 1
ATOM 901 C C . GLU A 1 113 ? 5.523 -24.757 -16.028 1.00 98.44 113 GLU A C 1
ATOM 903 O O . GLU A 1 113 ? 4.343 -24.452 -15.845 1.00 98.44 113 GLU A O 1
ATOM 908 N N . ALA A 1 114 ? 6.419 -24.743 -15.038 1.00 98.06 114 ALA A N 1
ATOM 909 C CA . ALA A 1 114 ? 6.088 -24.222 -13.719 1.00 98.06 114 ALA A CA 1
ATOM 910 C C . ALA A 1 114 ? 5.718 -22.728 -13.835 1.00 98.06 114 ALA A C 1
ATOM 912 O O . ALA A 1 114 ? 6.511 -21.959 -14.391 1.00 98.06 114 ALA A O 1
ATOM 913 N N . PRO A 1 115 ? 4.550 -22.297 -13.320 1.00 97.50 115 PRO A N 1
ATOM 914 C CA . PRO A 1 115 ? 4.153 -20.898 -13.383 1.00 97.50 115 PRO A CA 1
ATOM 915 C C . PRO A 1 115 ? 5.172 -19.991 -12.691 1.00 97.50 115 PRO A C 1
ATOM 917 O O . PRO A 1 115 ? 5.611 -20.265 -11.574 1.00 97.50 115 PRO A O 1
ATOM 920 N N . ARG A 1 116 ? 5.520 -18.886 -13.348 1.00 98.25 116 ARG A N 1
ATOM 921 C CA . ARG A 1 116 ? 6.299 -17.800 -12.754 1.00 98.25 116 ARG A CA 1
ATOM 922 C C . ARG A 1 116 ? 5.424 -17.006 -11.790 1.00 98.25 116 ARG A C 1
ATOM 924 O O . ARG A 1 116 ? 4.246 -16.773 -12.069 1.00 98.25 116 ARG A O 1
ATOM 931 N N . GLU A 1 117 ? 6.020 -16.560 -10.692 1.00 97.88 117 GLU A N 1
ATOM 932 C CA . GLU A 1 117 ? 5.388 -15.660 -9.727 1.00 97.88 117 GLU A CA 1
ATOM 933 C C . GLU A 1 117 ? 5.784 -14.213 -10.011 1.00 97.88 117 GLU A C 1
ATOM 935 O O . GLU A 1 117 ? 6.943 -13.948 -10.330 1.00 97.88 117 GLU A O 1
ATOM 940 N N . THR A 1 118 ? 4.844 -13.282 -9.848 1.00 98.50 118 THR A N 1
ATOM 941 C CA . THR A 1 118 ? 5.131 -11.845 -9.964 1.00 98.50 118 THR A CA 1
ATOM 942 C C . THR A 1 118 ? 5.962 -11.360 -8.782 1.00 98.50 118 THR A C 1
ATOM 944 O O . THR A 1 118 ? 5.930 -11.959 -7.701 1.00 98.50 118 THR A O 1
ATOM 947 N N . TYR A 1 119 ? 6.659 -10.236 -8.937 1.00 98.56 119 TYR A N 1
ATOM 948 C CA . TYR A 1 119 ? 7.421 -9.634 -7.842 1.00 98.56 119 TYR A CA 1
ATOM 949 C C . TYR A 1 119 ? 6.534 -9.318 -6.629 1.00 98.56 119 TYR A C 1
ATOM 951 O O . TYR A 1 119 ? 6.906 -9.598 -5.489 1.00 98.56 119 TYR A O 1
ATOM 959 N N . LEU A 1 120 ? 5.324 -8.802 -6.872 1.00 98.44 120 LEU A N 1
ATOM 960 C CA . LEU A 1 120 ? 4.349 -8.519 -5.818 1.00 98.44 120 LEU A CA 1
ATOM 961 C C . LEU A 1 120 ? 3.95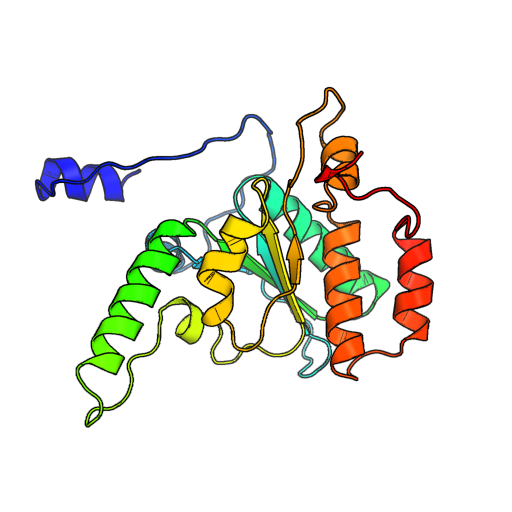9 -9.795 -5.062 1.00 98.44 120 LEU A C 1
ATOM 963 O O . LEU A 1 120 ? 3.975 -9.807 -3.828 1.00 98.44 120 LEU A O 1
ATOM 967 N N . SER A 1 121 ? 3.643 -10.875 -5.786 1.00 98.12 121 SER A N 1
ATOM 968 C CA . SER A 1 121 ? 3.293 -12.160 -5.175 1.00 98.12 121 SER A CA 1
ATOM 969 C C . SER A 1 121 ? 4.460 -12.736 -4.371 1.00 98.12 121 SER A C 1
ATOM 971 O O . SER A 1 121 ? 4.242 -13.189 -3.250 1.00 98.12 121 SER A O 1
ATOM 973 N N . GLN A 1 122 ? 5.697 -12.630 -4.868 1.00 97.94 122 GLN A N 1
ATOM 974 C CA . GLN A 1 122 ? 6.900 -13.062 -4.146 1.00 97.94 122 GLN A CA 1
ATOM 975 C C . GLN A 1 122 ? 7.090 -12.280 -2.836 1.00 97.94 122 GLN A C 1
ATOM 977 O O . GLN A 1 122 ? 7.325 -12.877 -1.784 1.00 97.94 122 GLN A O 1
ATOM 982 N N . CYS A 1 123 ? 6.937 -10.949 -2.860 1.00 97.75 123 CYS A N 1
ATOM 983 C CA . CYS A 1 123 ? 7.031 -10.113 -1.657 1.00 97.75 123 CYS A CA 1
ATOM 984 C C . CYS A 1 123 ? 6.004 -10.500 -0.585 1.00 97.75 123 CYS A C 1
ATOM 986 O O . CYS A 1 123 ? 6.293 -10.415 0.611 1.00 97.75 123 CYS A O 1
ATOM 988 N N . LEU A 1 124 ? 4.805 -10.910 -1.008 1.00 97.19 124 LEU A N 1
ATOM 989 C CA . LEU A 1 124 ? 3.670 -11.191 -0.130 1.00 97.19 124 LEU A CA 1
ATOM 990 C C . LEU A 1 124 ? 3.402 -12.689 0.070 1.00 97.19 124 LEU A C 1
ATOM 992 O O . LEU A 1 124 ? 2.403 -13.037 0.693 1.00 97.19 124 LEU A O 1
ATOM 996 N N . ALA A 1 125 ? 4.290 -13.581 -0.377 1.00 95.12 125 ALA A N 1
ATOM 997 C CA . ALA A 1 125 ? 4.060 -15.029 -0.354 1.00 95.12 125 ALA A CA 1
ATOM 998 C C . ALA A 1 125 ? 3.765 -15.581 1.056 1.00 95.12 125 ALA A C 1
ATOM 1000 O O . ALA A 1 125 ? 2.960 -16.494 1.226 1.00 95.12 125 ALA A O 1
ATOM 1001 N N . ALA A 1 126 ? 4.388 -14.999 2.087 1.00 92.25 126 ALA A N 1
ATOM 1002 C CA . ALA A 1 126 ? 4.176 -15.368 3.490 1.00 92.25 126 ALA A CA 1
ATOM 1003 C C . ALA A 1 126 ? 3.196 -14.442 4.240 1.00 92.25 126 ALA A C 1
ATOM 1005 O O . ALA A 1 126 ? 2.978 -14.622 5.442 1.00 92.25 126 ALA A O 1
ATOM 1006 N N . ALA A 1 127 ? 2.639 -13.433 3.566 1.00 93.94 127 ALA A N 1
ATOM 1007 C CA . ALA A 1 127 ? 1.761 -12.434 4.161 1.00 93.94 127 ALA A CA 1
ATOM 1008 C C . ALA A 1 127 ? 0.353 -13.006 4.401 1.00 93.94 127 ALA A C 1
ATOM 1010 O O . ALA A 1 127 ? -0.215 -13.696 3.555 1.00 93.94 127 ALA A O 1
ATOM 1011 N N . GLN A 1 128 ? -0.222 -12.716 5.569 1.00 92.75 128 GLN A N 1
ATOM 1012 C CA . GLN A 1 128 ? -1.548 -13.185 5.989 1.00 92.75 128 GLN A CA 1
ATOM 1013 C C . GLN A 1 128 ? -2.281 -12.082 6.757 1.00 92.75 128 GLN A C 1
ATOM 1015 O O . GLN A 1 128 ? -1.663 -11.151 7.269 1.00 92.75 128 GLN A O 1
ATOM 1020 N N . GLY A 1 129 ? -3.603 -12.213 6.892 1.00 94.62 129 GLY A N 1
ATOM 1021 C CA . GLY A 1 129 ? -4.439 -11.158 7.472 1.00 94.62 129 GLY A CA 1
ATOM 1022 C C . GLY A 1 129 ? -4.627 -9.989 6.502 1.00 94.62 129 GLY A C 1
ATOM 1023 O O . GLY A 1 129 ? -4.370 -10.158 5.315 1.00 94.62 129 GLY A O 1
ATOM 1024 N N . ALA A 1 130 ? -5.145 -8.847 6.945 1.00 97.44 130 ALA A N 1
ATOM 1025 C CA . ALA A 1 130 ? -5.685 -7.807 6.069 1.00 97.44 130 ALA A CA 1
ATOM 1026 C C . ALA A 1 130 ? -4.683 -7.185 5.082 1.00 97.44 130 ALA A C 1
ATOM 1028 O O . ALA A 1 130 ? -3.512 -7.027 5.411 1.00 97.44 130 ALA A O 1
ATOM 1029 N N . PHE A 1 131 ? -5.162 -6.783 3.901 1.00 98.44 131 PHE A N 1
ATOM 1030 C CA . PHE A 1 131 ? -4.390 -5.983 2.940 1.00 98.44 131 PHE A CA 1
ATOM 1031 C C . PHE A 1 131 ? -5.160 -4.700 2.613 1.00 98.44 131 PHE A C 1
ATOM 1033 O O . PHE A 1 131 ? -6.283 -4.771 2.114 1.00 98.44 131 PHE A O 1
ATOM 1040 N N . VAL A 1 132 ? -4.564 -3.536 2.882 1.00 98.81 132 VAL A N 1
ATOM 1041 C CA . VAL A 1 132 ? -5.163 -2.222 2.593 1.00 98.81 132 VAL A CA 1
ATOM 1042 C C . VAL A 1 132 ? -4.174 -1.384 1.801 1.00 98.81 132 VAL A C 1
ATOM 1044 O O . VAL A 1 132 ? -3.060 -1.150 2.264 1.00 98.81 132 VAL A O 1
ATOM 1047 N N . VAL A 1 133 ? -4.577 -0.928 0.619 1.00 98.75 133 VAL A N 1
ATOM 1048 C CA . VAL A 1 133 ? -3.741 -0.119 -0.273 1.00 98.75 133 VAL A CA 1
ATOM 1049 C C . VAL A 1 133 ? -4.353 1.266 -0.399 1.00 98.75 133 VAL A C 1
ATOM 1051 O O . VAL A 1 133 ? -5.459 1.397 -0.915 1.00 98.75 133 VAL A O 1
ATOM 1054 N N . ALA A 1 134 ? -3.637 2.287 0.065 1.00 98.56 134 ALA A N 1
ATOM 1055 C CA . ALA A 1 134 ? -4.067 3.677 0.011 1.00 98.56 134 ALA A CA 1
ATOM 1056 C C . ALA A 1 134 ? -3.181 4.490 -0.938 1.00 98.56 134 ALA A C 1
ATOM 1058 O O . ALA A 1 134 ? -1.952 4.366 -0.946 1.00 98.56 134 ALA A O 1
ATOM 1059 N N . SER A 1 135 ? -3.810 5.335 -1.751 1.00 97.69 135 SER A N 1
ATOM 1060 C CA . SER A 1 135 ? -3.125 6.178 -2.725 1.00 97.69 135 SER A CA 1
ATOM 1061 C C . SER A 1 135 ? -3.689 7.593 -2.727 1.00 97.69 135 SER A C 1
ATOM 1063 O O . SER A 1 135 ? -4.878 7.792 -2.514 1.00 97.69 135 SER A O 1
ATOM 1065 N N . ASP A 1 136 ? -2.835 8.572 -3.035 1.00 97.44 136 ASP A N 1
ATOM 1066 C CA . ASP A 1 136 ? -3.255 9.960 -3.298 1.00 97.44 136 ASP A CA 1
ATOM 1067 C C . ASP A 1 136 ? -3.841 10.119 -4.718 1.00 97.44 136 ASP A C 1
ATOM 1069 O O . ASP A 1 136 ? -4.145 11.219 -5.176 1.00 97.44 136 ASP A O 1
ATOM 1073 N N . TYR A 1 137 ? -3.976 9.001 -5.436 1.00 97.88 137 TYR A N 1
ATOM 1074 C CA . TYR A 1 137 ? -4.628 8.873 -6.731 1.00 97.88 137 TYR A CA 1
ATOM 1075 C C . TYR A 1 137 ? -5.926 8.073 -6.593 1.00 97.88 137 TYR A C 1
ATOM 1077 O O . TYR A 1 137 ? -6.169 7.389 -5.599 1.00 97.88 137 TYR A O 1
ATOM 1085 N N . VAL A 1 138 ? -6.738 8.123 -7.644 1.00 98.00 138 VAL A N 1
ATOM 1086 C CA . VAL A 1 138 ? -7.955 7.322 -7.826 1.00 98.00 138 VAL A CA 1
ATOM 1087 C C . VAL A 1 138 ? -7.722 5.816 -7.622 1.00 98.00 138 VAL A C 1
ATOM 1089 O O . VAL A 1 138 ? -6.667 5.287 -7.987 1.00 98.00 138 VAL A O 1
ATOM 1092 N N . LYS A 1 139 ? -8.735 5.103 -7.110 1.00 98.00 139 LYS A N 1
ATOM 1093 C CA . LYS A 1 139 ? -8.689 3.663 -6.769 1.00 98.00 139 LYS A CA 1
ATOM 1094 C C . LYS A 1 139 ? -8.298 2.748 -7.930 1.00 98.00 139 LYS A C 1
ATOM 1096 O O . LYS A 1 139 ? -7.696 1.705 -7.695 1.00 98.00 139 LYS A O 1
ATOM 1101 N N . VAL A 1 140 ? -8.521 3.165 -9.179 1.00 98.06 140 VAL A N 1
ATOM 1102 C CA . VAL A 1 140 ? -8.076 2.393 -10.354 1.00 98.06 140 VAL A CA 1
ATOM 1103 C C . VAL A 1 140 ? -6.560 2.139 -10.361 1.00 98.06 140 VAL A C 1
ATOM 1105 O O . VAL A 1 140 ? -6.120 1.113 -10.874 1.00 98.06 140 VAL A O 1
ATOM 1108 N N . LEU A 1 141 ? -5.754 3.029 -9.765 1.00 97.56 141 LEU A N 1
ATOM 1109 C CA . LEU A 1 141 ? -4.303 2.857 -9.685 1.00 97.56 141 LEU A CA 1
ATOM 1110 C C . LEU A 1 141 ? -3.910 1.658 -8.799 1.00 97.56 141 LEU A C 1
ATOM 1112 O O . LEU A 1 141 ? -3.223 0.770 -9.299 1.00 97.56 141 LEU A O 1
ATOM 1116 N N . PRO A 1 142 ? -4.322 1.563 -7.520 1.00 97.44 142 PRO A N 1
ATOM 1117 C CA . PRO A 1 142 ? -4.071 0.356 -6.737 1.00 97.44 142 PRO A CA 1
ATOM 1118 C C . PRO A 1 142 ? -4.834 -0.876 -7.250 1.00 97.44 142 PRO A C 1
ATOM 1120 O O . PRO A 1 142 ? -4.302 -1.986 -7.176 1.00 97.44 142 PRO A O 1
ATOM 1123 N N . ASP A 1 143 ? -6.025 -0.713 -7.837 1.00 98.06 143 ASP A N 1
ATOM 1124 C CA . ASP A 1 143 ? -6.788 -1.836 -8.402 1.00 98.06 143 ASP A CA 1
ATOM 1125 C C . ASP A 1 143 ? -6.036 -2.547 -9.542 1.00 98.06 143 ASP A C 1
ATOM 1127 O O . ASP A 1 143 ? -6.163 -3.763 -9.706 1.00 98.06 143 ASP A O 1
ATOM 1131 N N . MET A 1 144 ? -5.190 -1.837 -10.298 1.00 97.50 144 MET A N 1
ATOM 1132 C CA . MET A 1 144 ? -4.465 -2.416 -11.438 1.00 97.50 144 MET A CA 1
ATOM 1133 C C . MET A 1 144 ? -3.419 -3.477 -11.051 1.00 97.50 144 MET A C 1
ATOM 1135 O O . MET A 1 144 ? -2.964 -4.229 -11.915 1.00 97.50 144 MET A O 1
ATOM 1139 N N . VAL A 1 145 ? -3.029 -3.532 -9.772 1.00 98.00 145 VAL A N 1
ATOM 1140 C CA . VAL A 1 145 ? -2.096 -4.529 -9.213 1.00 98.00 145 VAL A CA 1
ATOM 1141 C C . VAL A 1 145 ? -2.772 -5.486 -8.225 1.00 98.00 145 VAL A C 1
ATOM 1143 O O . VAL A 1 145 ? -2.161 -6.462 -7.790 1.00 98.00 145 VAL A O 1
ATOM 1146 N N . ALA A 1 146 ? -4.048 -5.255 -7.896 1.00 97.62 146 ALA A N 1
ATOM 1147 C CA . ALA A 1 146 ? -4.793 -5.988 -6.871 1.00 97.62 146 ALA A CA 1
ATOM 1148 C C . ALA A 1 146 ? -4.867 -7.502 -7.122 1.00 97.62 146 ALA A C 1
ATOM 1150 O O . ALA A 1 146 ? -4.958 -8.287 -6.179 1.00 97.62 146 ALA A O 1
ATOM 1151 N N . ARG A 1 147 ? -4.806 -7.929 -8.389 1.00 96.69 147 ARG A N 1
ATOM 1152 C CA . ARG A 1 147 ? -4.944 -9.340 -8.775 1.00 96.69 147 ARG A CA 1
ATOM 1153 C C . ARG A 1 147 ? -3.772 -10.234 -8.364 1.00 96.69 147 ARG A C 1
ATOM 1155 O O . ARG A 1 147 ? -3.949 -11.444 -8.308 1.00 96.69 147 ARG A O 1
ATOM 1162 N N . TRP A 1 148 ? -2.606 -9.651 -8.089 1.00 97.75 148 TRP A N 1
ATOM 1163 C CA . TRP A 1 148 ? -1.406 -10.395 -7.689 1.00 97.75 148 TRP A CA 1
ATOM 1164 C C . TRP A 1 148 ? -1.220 -10.468 -6.170 1.00 97.75 148 TRP A C 1
ATOM 1166 O O . TRP A 1 148 ? -0.265 -11.086 -5.694 1.00 97.75 148 TRP A O 1
ATOM 1176 N N . PHE A 1 149 ? -2.120 -9.850 -5.397 1.00 98.00 149 PHE A N 1
ATOM 1177 C CA . PHE A 1 149 ? -2.135 -9.994 -3.945 1.00 98.00 149 PHE A CA 1
ATOM 1178 C C . PHE A 1 149 ? -2.632 -11.391 -3.538 1.00 98.00 149 PHE A C 1
ATOM 1180 O O . PHE A 1 149 ? -3.477 -11.963 -4.229 1.00 98.00 149 PHE A O 1
ATOM 1187 N N . PRO A 1 150 ? -2.208 -11.918 -2.370 1.00 95.12 150 PRO A N 1
ATOM 1188 C CA . PRO A 1 150 ? -2.697 -13.204 -1.859 1.00 95.12 150 PRO A CA 1
ATOM 1189 C C . PRO A 1 150 ? -4.225 -13.271 -1.683 1.00 95.12 150 PRO A C 1
ATOM 1191 O O . PRO A 1 150 ? -4.823 -14.340 -1.798 1.00 95.12 150 PRO A O 1
ATOM 1194 N N . ARG A 1 151 ? -4.866 -12.128 -1.407 1.00 94.00 151 ARG A N 1
ATOM 1195 C CA . ARG A 1 151 ? -6.312 -11.917 -1.564 1.00 94.00 151 ARG A CA 1
ATOM 1196 C C . ARG A 1 151 ? -6.559 -10.505 -2.081 1.00 94.00 151 ARG A C 1
ATOM 1198 O O . ARG A 1 151 ? -5.711 -9.639 -1.885 1.00 94.00 151 ARG A O 1
ATOM 1205 N N . SER A 1 152 ? -7.742 -10.256 -2.638 1.00 95.00 152 SER A N 1
ATOM 1206 C CA . SER A 1 152 ? -8.168 -8.909 -3.030 1.00 95.00 152 SER A CA 1
ATOM 1207 C C . SER A 1 152 ? -7.998 -7.905 -1.875 1.00 95.00 152 SER A C 1
ATOM 1209 O O . SER A 1 152 ? -8.648 -8.074 -0.839 1.00 95.00 152 SER A O 1
ATOM 1211 N N . PRO A 1 153 ? -7.135 -6.884 -2.018 1.00 98.06 153 PRO A N 1
ATOM 1212 C CA . PRO A 1 153 ? -6.964 -5.862 -0.998 1.00 98.06 153 PRO A CA 1
ATOM 1213 C C . PRO A 1 153 ? -8.178 -4.930 -0.940 1.00 98.06 153 PRO A C 1
ATOM 1215 O O . PRO A 1 153 ? -8.945 -4.816 -1.898 1.00 98.06 153 PRO A O 1
ATOM 1218 N N . VAL A 1 154 ? -8.324 -4.213 0.172 1.00 98.56 154 VAL A N 1
ATOM 1219 C CA . VAL A 1 154 ? -9.188 -3.030 0.232 1.00 98.56 154 VAL A CA 1
ATOM 1220 C C . VAL A 1 154 ? -8.422 -1.854 -0.367 1.00 98.56 154 VAL A C 1
ATOM 1222 O O . VAL A 1 154 ? -7.352 -1.502 0.130 1.00 98.56 154 VAL A O 1
ATOM 1225 N N . THR A 1 155 ? -8.956 -1.250 -1.426 1.00 98.38 155 THR A N 1
ATOM 1226 C CA . THR A 1 155 ? -8.330 -0.113 -2.108 1.00 98.38 155 THR A CA 1
ATOM 1227 C C . THR A 1 155 ? -8.990 1.206 -1.712 1.00 98.38 155 THR A C 1
ATOM 1229 O O . THR A 1 155 ? -10.213 1.373 -1.742 1.00 98.38 155 THR A O 1
ATOM 1232 N N . LEU A 1 156 ? -8.152 2.155 -1.304 1.00 98.56 156 LEU A N 1
ATOM 1233 C CA . LEU A 1 156 ? -8.506 3.517 -0.924 1.00 98.56 156 LEU A CA 1
ATOM 1234 C C . LEU A 1 156 ? -7.799 4.482 -1.879 1.00 98.56 156 LEU A C 1
ATOM 1236 O O . LEU A 1 156 ? -6.643 4.270 -2.253 1.00 98.56 156 LEU A O 1
ATOM 1240 N N . GLY A 1 157 ? -8.507 5.525 -2.294 1.00 97.75 157 GLY A N 1
ATOM 1241 C CA . GLY A 1 157 ? -8.034 6.440 -3.320 1.00 97.75 157 GLY A CA 1
ATOM 1242 C C . GLY A 1 157 ? -8.907 7.679 -3.427 1.00 97.75 157 GLY A C 1
ATOM 1243 O O . GLY A 1 157 ? -10.039 7.704 -2.944 1.00 97.75 157 GLY A O 1
ATOM 1244 N N . THR A 1 158 ? -8.361 8.701 -4.070 1.00 98.00 158 THR A N 1
ATOM 1245 C CA . THR A 1 158 ? -8.905 10.063 -4.140 1.00 98.00 158 THR A CA 1
ATOM 1246 C C . THR A 1 158 ? -9.883 10.250 -5.306 1.00 98.00 158 THR A C 1
ATOM 1248 O O . THR A 1 158 ? -9.794 11.194 -6.089 1.00 98.00 158 THR A O 1
ATOM 1251 N N . ASP A 1 159 ? -10.835 9.327 -5.454 1.00 98.19 159 ASP A N 1
ATOM 1252 C CA . ASP A 1 159 ? -11.876 9.411 -6.481 1.00 98.19 159 ASP A CA 1
ATOM 1253 C C . ASP A 1 159 ? -12.805 10.610 -6.257 1.00 98.19 159 ASP A C 1
ATOM 1255 O O . ASP A 1 159 ? -13.416 10.754 -5.205 1.00 98.19 159 ASP A O 1
ATOM 1259 N N . GLY A 1 160 ? -12.956 11.456 -7.276 1.00 96.88 160 GLY A N 1
ATOM 1260 C CA . GLY A 1 160 ? -13.812 12.643 -7.236 1.00 96.88 160 GLY A CA 1
ATOM 1261 C C . GLY A 1 160 ? -13.077 13.913 -7.650 1.00 96.88 160 GLY A C 1
ATOM 1262 O O . GLY A 1 160 ? -11.917 13.884 -8.057 1.00 96.88 160 GLY A O 1
ATOM 1263 N N . PHE A 1 161 ? -13.774 15.047 -7.591 1.00 96.88 161 PHE A N 1
ATOM 1264 C CA . PHE A 1 161 ? -13.174 16.344 -7.903 1.00 96.88 161 PHE A CA 1
ATOM 1265 C C . PHE A 1 161 ? -12.425 16.914 -6.698 1.00 96.88 161 PHE A C 1
ATOM 1267 O O . PHE A 1 161 ? -12.907 16.858 -5.566 1.00 96.88 161 PHE A O 1
ATOM 1274 N N . GLY A 1 162 ? -11.264 17.516 -6.965 1.00 95.44 162 GLY A N 1
ATOM 1275 C CA . GLY A 1 162 ? -10.483 18.230 -5.960 1.00 95.44 162 GLY A CA 1
ATOM 1276 C C . GLY A 1 162 ? -11.248 19.403 -5.342 1.00 95.44 162 GLY A C 1
ATOM 1277 O O . GLY A 1 162 ? -12.125 20.005 -5.966 1.00 95.44 162 GLY A O 1
ATOM 1278 N N . ARG A 1 163 ? -10.889 19.734 -4.100 1.00 95.38 163 ARG A N 1
ATOM 1279 C CA . ARG A 1 163 ? -11.475 20.825 -3.314 1.00 95.38 163 ARG A CA 1
ATOM 1280 C C . ARG A 1 163 ? -10.375 21.627 -2.628 1.00 95.38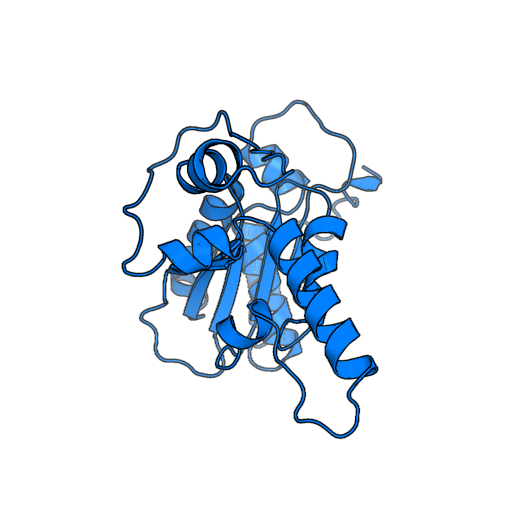 163 ARG A C 1
ATOM 1282 O O . ARG A 1 163 ? -9.274 21.122 -2.424 1.00 95.38 163 ARG A O 1
ATOM 1289 N N . SER A 1 164 ? -10.687 22.865 -2.264 1.00 97.44 164 SER A N 1
ATOM 1290 C CA . SER A 1 164 ? -9.789 23.722 -1.489 1.00 97.44 164 SER A CA 1
ATOM 1291 C C . SER A 1 164 ? -10.059 23.533 -0.006 1.00 97.44 164 SER A C 1
ATOM 1293 O O . SER A 1 164 ? -11.075 24.012 0.484 1.00 97.44 164 SER A O 1
ATOM 1295 N N . GLU A 1 165 ? -9.162 22.844 0.689 1.00 97.44 165 GLU A N 1
ATOM 1296 C CA . GLU A 1 165 ? -9.202 22.673 2.141 1.00 97.44 165 GLU A CA 1
ATOM 1297 C C . GLU A 1 165 ? -7.807 22.230 2.641 1.00 97.44 165 GLU A C 1
ATOM 1299 O O . GLU A 1 165 ? -6.890 22.019 1.839 1.00 97.44 165 GLU A O 1
ATOM 1304 N N . SER A 1 166 ? -7.606 22.127 3.956 1.00 97.56 166 SER A N 1
ATOM 1305 C CA . SER A 1 166 ? -6.394 21.555 4.557 1.00 97.56 166 SER A CA 1
ATOM 1306 C C . SER A 1 166 ? -6.148 20.097 4.134 1.00 97.56 166 SER A C 1
ATOM 1308 O O . SER A 1 166 ? -7.073 19.373 3.765 1.00 97.56 166 SER A O 1
ATOM 1310 N N . ARG A 1 167 ? -4.886 19.643 4.207 1.00 96.31 167 ARG A N 1
ATOM 1311 C CA . ARG A 1 167 ? -4.504 18.266 3.833 1.00 96.31 167 ARG A CA 1
ATOM 1312 C C . ARG A 1 167 ? -5.265 17.224 4.647 1.00 96.31 167 ARG A C 1
ATOM 1314 O O . ARG A 1 167 ? -5.839 16.320 4.053 1.00 96.31 167 ARG A O 1
ATOM 1321 N N . ASP A 1 168 ? -5.313 17.389 5.965 1.00 96.69 168 ASP A N 1
ATOM 1322 C CA . ASP A 1 168 ? -5.970 16.449 6.881 1.00 96.69 168 ASP A CA 1
ATOM 1323 C C . ASP A 1 168 ? -7.455 16.294 6.536 1.00 96.69 168 ASP A C 1
ATOM 1325 O O . ASP A 1 168 ? -7.959 15.186 6.364 1.00 96.69 168 ASP A O 1
ATOM 1329 N N . ALA A 1 169 ? -8.146 17.415 6.328 1.00 96.75 169 ALA A N 1
ATOM 1330 C CA . ALA A 1 169 ? -9.552 17.407 5.952 1.00 96.75 169 ALA A CA 1
ATOM 1331 C C . ALA A 1 169 ? -9.786 16.836 4.545 1.00 96.75 169 ALA A C 1
ATOM 1333 O O . ALA A 1 169 ? -10.776 16.135 4.346 1.00 96.75 169 ALA A O 1
ATOM 1334 N N . LEU A 1 170 ? -8.891 17.073 3.577 1.00 97.62 170 LEU A N 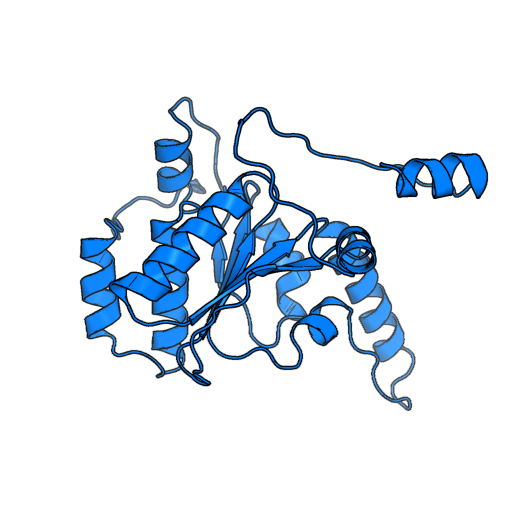1
ATOM 1335 C CA . LEU A 1 170 ? -8.989 16.450 2.253 1.00 97.62 170 LEU A CA 1
ATOM 1336 C C . LEU A 1 170 ? -8.734 14.942 2.307 1.00 97.62 170 LEU A C 1
ATOM 1338 O O . LEU A 1 170 ? -9.464 14.197 1.663 1.00 97.62 170 LEU A O 1
ATOM 1342 N N . ARG A 1 171 ? -7.760 14.469 3.088 1.00 97.94 171 ARG A N 1
ATOM 1343 C CA . ARG A 1 171 ? -7.501 13.031 3.268 1.00 97.94 171 ARG A CA 1
ATOM 1344 C C . ARG A 1 171 ? -8.681 12.331 3.925 1.00 97.94 171 ARG A C 1
ATOM 1346 O O . ARG A 1 171 ? -9.103 11.284 3.443 1.00 97.94 171 ARG A O 1
ATOM 1353 N N . HIS A 1 172 ? -9.264 12.948 4.949 1.00 97.12 172 HIS A N 1
ATOM 1354 C CA . HIS A 1 172 ? -10.487 12.456 5.572 1.00 97.12 172 HIS A CA 1
ATOM 1355 C C . HIS A 1 172 ? -11.675 12.482 4.597 1.00 97.12 172 HIS A C 1
ATOM 1357 O O . HIS A 1 172 ? -12.451 11.530 4.487 1.00 97.12 172 HIS A O 1
ATOM 1363 N N . PHE A 1 173 ? -11.808 13.559 3.817 1.00 97.19 173 PHE A N 1
ATOM 1364 C CA . PHE A 1 173 ? -12.836 13.684 2.789 1.00 97.19 173 PHE A CA 1
ATOM 1365 C C . PHE A 1 173 ? -12.692 12.625 1.685 1.00 97.19 173 PHE A C 1
ATOM 1367 O O . PHE A 1 173 ? -13.695 12.039 1.297 1.00 97.19 173 PHE A O 1
ATOM 1374 N N . PHE A 1 174 ? -11.483 12.323 1.224 1.00 97.81 174 PHE A N 1
ATOM 1375 C CA . PHE A 1 174 ? -11.230 11.292 0.217 1.00 97.81 174 PHE A CA 1
ATOM 1376 C C . PHE A 1 174 ? -11.077 9.880 0.790 1.00 97.81 174 PHE A C 1
ATOM 1378 O O . PHE A 1 174 ? -10.900 8.947 0.016 1.00 97.81 174 PHE A O 1
ATOM 1385 N N . GLU A 1 175 ? -11.195 9.707 2.111 1.00 97.88 175 GLU A N 1
ATOM 1386 C CA . GLU A 1 175 ? -11.169 8.391 2.768 1.00 97.88 175 GLU A CA 1
ATOM 1387 C C . GLU A 1 175 ? -9.797 7.698 2.642 1.00 97.88 175 GLU A C 1
ATOM 1389 O O . GLU A 1 175 ? -9.707 6.482 2.471 1.00 97.88 175 GLU A O 1
ATOM 1394 N N . VAL A 1 176 ? -8.717 8.487 2.712 1.00 98.50 176 VAL A N 1
ATOM 1395 C CA . VAL A 1 176 ? -7.312 8.041 2.595 1.00 98.50 176 VAL A CA 1
ATOM 1396 C C . VAL A 1 176 ? -6.443 8.448 3.797 1.00 98.50 176 VAL A C 1
ATOM 1398 O O . VAL A 1 176 ? -5.220 8.339 3.735 1.00 98.50 176 VAL A O 1
ATOM 1401 N N . ASP A 1 177 ? -7.055 8.926 4.883 1.00 98.56 177 ASP A N 1
ATOM 1402 C CA . ASP A 1 177 ? -6.379 9.230 6.150 1.00 98.56 177 ASP A CA 1
ATOM 1403 C C . ASP A 1 177 ? -6.087 7.969 6.988 1.00 98.56 177 ASP A C 1
ATOM 1405 O O . ASP A 1 177 ? -6.596 6.870 6.730 1.00 98.56 177 ASP A O 1
ATOM 1409 N N . ALA A 1 178 ? -5.256 8.122 8.020 1.00 98.69 178 ALA A N 1
ATOM 1410 C CA . ALA A 1 178 ? -4.863 7.041 8.918 1.00 98.69 178 ALA A CA 1
ATOM 1411 C C . ALA A 1 178 ? -6.057 6.316 9.568 1.00 98.69 178 ALA A C 1
ATOM 1413 O O . ALA A 1 178 ? -6.056 5.087 9.686 1.00 98.69 178 ALA A O 1
ATOM 1414 N N . GLN A 1 179 ? -7.085 7.0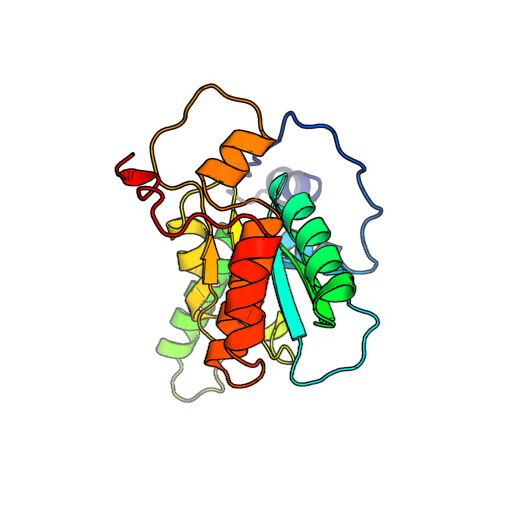64 9.972 1.00 98.56 179 GLN A N 1
ATOM 1415 C CA . GLN A 1 179 ? -8.312 6.547 10.576 1.00 98.56 179 GLN A CA 1
ATOM 1416 C C . GLN A 1 179 ? -9.037 5.610 9.609 1.00 98.56 179 GLN A C 1
ATOM 1418 O O . GLN A 1 179 ? -9.379 4.483 9.977 1.00 98.56 179 GLN A O 1
ATOM 1423 N N . THR A 1 180 ? -9.219 6.034 8.357 1.00 98.56 180 THR A N 1
ATOM 1424 C CA . THR A 1 180 ? -9.905 5.225 7.349 1.00 98.56 180 THR A CA 1
ATOM 1425 C C . THR A 1 180 ? -9.087 3.998 6.956 1.00 98.56 180 THR A C 1
ATOM 1427 O O . THR A 1 180 ? -9.645 2.905 6.834 1.00 98.56 180 THR A O 1
ATOM 1430 N N . ILE A 1 181 ? -7.760 4.129 6.836 1.00 98.88 181 ILE A N 1
ATOM 1431 C CA . ILE A 1 181 ? -6.858 2.998 6.563 1.00 98.88 181 ILE A CA 1
ATOM 1432 C C . ILE A 1 181 ? -6.940 1.953 7.688 1.00 98.88 181 ILE A C 1
ATOM 1434 O O . ILE A 1 181 ? -7.084 0.757 7.415 1.00 98.88 181 ILE A O 1
ATOM 1438 N N . ALA A 1 182 ? -6.886 2.382 8.954 1.00 98.81 182 ALA A N 1
ATOM 1439 C CA . ALA A 1 182 ? -7.007 1.486 10.103 1.00 98.81 182 ALA A CA 1
ATOM 1440 C C . ALA A 1 182 ? -8.385 0.808 10.135 1.00 98.81 182 ALA A C 1
ATOM 1442 O O . ALA A 1 182 ? -8.472 -0.416 10.257 1.00 98.81 182 ALA A O 1
ATOM 1443 N N . TYR A 1 183 ? -9.461 1.575 9.947 1.00 98.75 183 TYR A N 1
ATOM 1444 C CA . TYR A 1 183 ? -10.820 1.041 9.904 1.00 98.75 183 TYR A CA 1
ATOM 1445 C C . TYR A 1 183 ? -10.995 -0.004 8.790 1.00 98.75 183 TYR A C 1
ATOM 1447 O O . TYR A 1 183 ? -11.521 -1.091 9.042 1.00 98.75 183 TYR A O 1
ATOM 1455 N N . ALA A 1 184 ? -10.483 0.263 7.585 1.00 98.69 184 ALA A N 1
ATOM 1456 C CA . ALA A 1 184 ? -10.508 -0.674 6.463 1.00 98.69 184 ALA A CA 1
ATOM 1457 C C . ALA A 1 184 ? -9.821 -2.011 6.800 1.00 98.69 184 ALA A C 1
ATOM 1459 O O . ALA A 1 184 ? -10.350 -3.077 6.471 1.00 98.69 184 ALA A O 1
ATOM 1460 N N . ALA A 1 185 ? -8.689 -1.975 7.509 1.00 98.62 185 ALA A N 1
ATOM 1461 C CA . ALA A 1 185 ? -7.988 -3.183 7.940 1.00 98.62 185 ALA A CA 1
ATOM 1462 C C . ALA A 1 185 ? -8.793 -3.983 8.979 1.00 98.62 185 ALA A C 1
ATOM 1464 O O . ALA A 1 185 ? -8.856 -5.213 8.898 1.00 98.62 185 ALA A O 1
ATOM 1465 N N . LEU A 1 186 ? -9.443 -3.304 9.932 1.00 98.56 186 LEU A N 1
ATOM 1466 C CA . LEU A 1 186 ? -10.314 -3.945 10.926 1.00 98.56 186 LEU A CA 1
ATOM 1467 C C . LEU A 1 186 ? -11.531 -4.606 10.265 1.00 98.56 186 LEU A C 1
ATOM 1469 O O . LEU A 1 186 ? -11.878 -5.738 10.610 1.00 98.56 186 LEU A O 1
ATOM 1473 N N . VAL A 1 187 ? -12.145 -3.936 9.285 1.00 98.19 187 VAL A N 1
ATOM 1474 C CA . VAL A 1 187 ? -13.253 -4.484 8.489 1.00 98.19 187 VAL A CA 1
ATOM 1475 C C . VAL A 1 187 ? -12.806 -5.726 7.712 1.00 98.19 187 VAL A C 1
ATOM 1477 O O . VAL A 1 187 ? -13.504 -6.741 7.748 1.00 98.19 187 VAL A O 1
ATOM 1480 N N . ASP A 1 188 ? -11.651 -5.687 7.039 1.00 98.06 188 ASP A N 1
ATOM 1481 C CA . ASP A 1 188 ? -11.136 -6.840 6.286 1.00 98.06 188 ASP A CA 1
ATOM 1482 C C . ASP A 1 188 ? -10.830 -8.033 7.213 1.00 98.06 188 ASP A C 1
ATOM 1484 O O . ASP A 1 188 ? -11.262 -9.158 6.949 1.00 98.06 188 ASP A O 1
ATOM 1488 N N . LEU A 1 189 ? -10.196 -7.795 8.368 1.00 97.50 189 LEU A N 1
ATOM 1489 C CA . LEU A 1 189 ? -9.970 -8.832 9.386 1.00 97.50 189 LEU A CA 1
ATOM 1490 C C . LEU A 1 189 ? -11.275 -9.424 9.931 1.00 97.50 189 LEU A C 1
ATOM 1492 O O . LEU A 1 189 ? -11.358 -10.632 10.162 1.00 97.50 189 LEU A O 1
ATOM 1496 N N . CYS A 1 190 ? -12.300 -8.598 10.134 1.00 97.56 190 CYS A N 1
ATOM 1497 C CA . CYS A 1 190 ? -13.612 -9.065 10.572 1.00 97.56 190 CYS A CA 1
ATOM 1498 C C . CYS A 1 190 ? -14.285 -9.944 9.513 1.00 97.56 190 CYS A C 1
ATOM 1500 O O . CYS A 1 190 ? -14.834 -10.990 9.857 1.00 97.56 190 CYS A O 1
ATOM 1502 N N . ARG A 1 191 ? -14.204 -9.578 8.226 1.00 96.44 191 ARG A N 1
ATOM 1503 C CA . ARG A 1 191 ? -14.728 -10.397 7.114 1.00 96.44 191 ARG A CA 1
ATOM 1504 C C . ARG A 1 191 ? -14.045 -11.761 7.020 1.00 96.44 191 ARG A C 1
ATOM 1506 O O . ARG A 1 191 ? -14.675 -12.731 6.614 1.00 96.44 191 ARG A O 1
ATOM 1513 N N . GLN A 1 192 ? -12.788 -11.844 7.443 1.00 94.94 192 GLN A N 1
ATOM 1514 C CA . GLN A 1 192 ? -12.026 -13.093 7.537 1.00 94.94 192 GLN A CA 1
ATOM 1515 C C . GLN A 1 192 ? -12.325 -13.901 8.813 1.00 94.94 192 GLN A C 1
ATOM 1517 O O . GLN A 1 192 ? -11.774 -14.984 8.999 1.00 94.94 192 GLN A O 1
ATOM 1522 N N . GLY A 1 193 ? -13.165 -13.390 9.719 1.00 95.56 193 GLY A N 1
ATOM 1523 C CA . GLY A 1 193 ? -13.456 -14.028 11.005 1.00 95.56 193 GLY A CA 1
ATOM 1524 C C . GLY A 1 193 ? -12.313 -13.932 12.022 1.00 95.56 193 GLY A C 1
ATOM 1525 O O . GLY A 1 193 ? -12.306 -14.657 13.015 1.00 95.56 193 GLY A O 1
ATOM 1526 N N . HIS A 1 194 ? -11.329 -13.055 11.799 1.00 95.19 194 HIS A N 1
ATOM 1527 C CA . HIS A 1 194 ? -10.203 -12.832 12.715 1.00 95.19 194 HIS A CA 1
ATOM 1528 C C . HIS A 1 194 ? -10.481 -11.749 13.769 1.00 95.19 194 HIS A C 1
ATOM 1530 O O . HIS A 1 194 ? -9.706 -11.592 14.721 1.00 95.19 194 HIS A O 1
ATOM 1536 N N . LEU A 1 195 ? -11.589 -11.020 13.619 1.00 95.19 195 LEU A N 1
ATOM 1537 C CA . LEU A 1 195 ? -12.033 -9.964 14.522 1.00 95.19 195 LEU A CA 1
ATOM 1538 C C . LEU A 1 195 ? -13.555 -10.029 14.728 1.00 95.19 195 LEU A C 1
ATOM 1540 O O . LEU A 1 195 ? -14.286 -10.374 13.805 1.00 95.19 195 LEU A O 1
ATOM 1544 N N . ASP A 1 196 ? -14.022 -9.703 15.936 1.00 96.25 196 ASP A N 1
ATOM 1545 C CA . ASP A 1 196 ? -15.455 -9.608 16.248 1.00 96.25 196 ASP A CA 1
ATOM 1546 C C . ASP A 1 196 ? -16.042 -8.327 15.631 1.00 96.25 196 ASP A C 1
ATOM 1548 O O . ASP A 1 196 ? -15.449 -7.249 15.741 1.00 96.25 196 ASP A O 1
ATOM 1552 N N . ALA A 1 197 ? -17.228 -8.431 15.029 1.00 97.06 197 ALA A N 1
ATOM 1553 C CA . ALA A 1 197 ? -17.959 -7.301 14.463 1.00 97.06 197 ALA A CA 1
ATOM 1554 C C . ALA A 1 197 ? -18.191 -6.171 15.479 1.00 97.06 197 ALA A C 1
ATOM 1556 O O . ALA A 1 197 ? -18.158 -5.003 15.100 1.00 97.06 197 ALA A O 1
ATOM 1557 N N . LYS A 1 198 ? -18.340 -6.484 16.774 1.00 97.69 198 LYS A N 1
ATOM 1558 C CA . LYS A 1 198 ? -18.464 -5.474 17.838 1.00 97.69 198 LYS A CA 1
ATOM 1559 C C . LYS A 1 198 ? -17.248 -4.555 17.920 1.00 97.69 198 LYS A C 1
ATOM 1561 O O . LYS A 1 198 ? -17.416 -3.367 18.170 1.00 97.69 198 LYS A O 1
ATOM 1566 N N . ILE A 1 199 ? -16.044 -5.087 17.690 1.00 96.94 199 ILE A N 1
ATOM 1567 C CA . ILE A 1 199 ? -14.811 -4.285 17.684 1.00 96.94 199 ILE A CA 1
ATOM 1568 C C . ILE A 1 199 ? -14.836 -3.321 16.498 1.00 96.94 199 ILE A C 1
ATOM 1570 O O . ILE A 1 199 ? -14.498 -2.156 16.659 1.00 96.94 199 ILE A O 1
ATOM 1574 N N . VAL A 1 200 ? -15.289 -3.777 15.327 1.00 97.00 200 VAL A N 1
ATOM 1575 C CA . VAL A 1 200 ? -15.422 -2.919 14.139 1.00 97.00 200 VAL A CA 1
ATOM 1576 C C . VAL A 1 200 ? -16.475 -1.832 14.352 1.00 97.00 200 VAL A C 1
ATOM 1578 O O . VAL A 1 200 ? -16.230 -0.676 14.022 1.00 97.00 200 VAL A O 1
ATOM 1581 N N . THR A 1 201 ? -17.629 -2.166 14.935 1.00 96.75 201 THR A N 1
ATOM 1582 C CA . THR A 1 201 ? -18.669 -1.177 15.256 1.00 96.75 201 THR A CA 1
ATOM 1583 C C . THR A 1 201 ? -18.169 -0.132 16.250 1.00 96.75 201 THR A C 1
ATOM 1585 O O . THR A 1 201 ? -18.452 1.049 16.076 1.00 96.75 201 THR A O 1
ATOM 1588 N N . GLN A 1 202 ? -17.394 -0.540 17.258 1.00 97.38 202 GLN A N 1
ATOM 1589 C CA . GLN A 1 202 ? -16.769 0.395 18.191 1.00 97.38 202 GLN A CA 1
ATOM 1590 C C . GLN A 1 202 ? -15.750 1.295 17.474 1.00 97.38 202 GLN A C 1
ATOM 1592 O O . GLN A 1 202 ? -15.838 2.517 17.568 1.00 97.38 202 GLN A O 1
ATOM 1597 N N . ALA A 1 203 ? -14.866 0.700 16.666 1.00 97.69 203 ALA A N 1
ATOM 1598 C CA . ALA A 1 203 ? -13.850 1.423 15.906 1.00 97.69 203 ALA A CA 1
ATOM 1599 C C . ALA A 1 203 ? -14.442 2.455 14.941 1.00 97.69 203 ALA A C 1
ATOM 1601 O O . ALA A 1 203 ? -13.854 3.509 14.739 1.00 97.69 203 ALA A O 1
ATOM 1602 N N . GLN A 1 204 ? -15.620 2.188 14.373 1.00 96.81 204 GLN A N 1
ATOM 1603 C CA . GLN A 1 204 ? -16.325 3.153 13.529 1.00 96.81 204 GLN A CA 1
ATOM 1604 C C . GLN A 1 204 ? -16.566 4.482 14.265 1.00 96.81 204 GLN A C 1
ATOM 1606 O O . GLN A 1 204 ? -16.372 5.547 13.686 1.00 96.81 204 GLN A O 1
ATOM 1611 N N . SER A 1 205 ? -16.969 4.421 15.539 1.00 96.88 205 SER A N 1
ATOM 1612 C CA . SER A 1 205 ? -17.173 5.612 16.367 1.00 96.88 205 SER A CA 1
ATOM 1613 C C . SER A 1 205 ? -15.847 6.218 16.821 1.00 96.88 205 SER A C 1
ATOM 1615 O O . SER A 1 205 ? -15.685 7.433 16.744 1.00 96.88 205 SER A O 1
ATOM 1617 N N . ASP A 1 206 ? -14.910 5.391 17.292 1.00 97.62 206 ASP A N 1
ATOM 1618 C CA . ASP A 1 206 ? -13.618 5.850 17.826 1.00 97.62 206 ASP A CA 1
ATOM 1619 C C . ASP A 1 206 ? -12.797 6.594 16.764 1.00 97.62 206 ASP A C 1
ATOM 1621 O O . ASP A 1 206 ? -12.186 7.624 17.044 1.00 97.62 206 ASP A O 1
ATOM 1625 N N . LEU A 1 207 ? -12.826 6.084 15.530 1.00 97.81 207 LEU A N 1
ATOM 1626 C CA . LEU A 1 207 ? -12.095 6.607 14.377 1.00 97.81 207 LEU A CA 1
ATOM 1627 C C . LEU A 1 207 ? -12.903 7.639 13.578 1.00 97.81 207 LEU A C 1
ATOM 1629 O O . LEU A 1 207 ? -12.453 8.069 12.520 1.00 97.81 207 LEU A O 1
ATOM 1633 N N . GLN A 1 208 ? -14.076 8.046 14.079 1.00 96.75 208 GLN A N 1
ATOM 1634 C CA . GLN A 1 208 ? -14.919 9.092 13.488 1.00 96.75 208 GLN A CA 1
ATOM 1635 C C . GLN A 1 208 ? -15.312 8.816 12.024 1.00 96.75 208 GLN A C 1
ATOM 1637 O O . GLN A 1 208 ? -15.345 9.717 11.189 1.00 96.75 208 GLN A O 1
ATOM 1642 N N . ILE A 1 209 ? -15.634 7.559 11.706 1.00 97.19 209 ILE A N 1
ATOM 1643 C CA . ILE A 1 209 ? -16.044 7.150 10.360 1.00 97.19 209 ILE A CA 1
ATOM 1644 C C . ILE A 1 209 ? -17.529 7.468 10.148 1.00 97.19 209 ILE A C 1
ATOM 1646 O O . ILE A 1 209 ? -18.414 6.804 10.700 1.00 97.19 209 ILE A O 1
ATOM 1650 N N . ASP A 1 210 ? -17.811 8.470 9.313 1.00 94.19 210 ASP A N 1
ATOM 1651 C CA . ASP A 1 210 ? -19.177 8.824 8.923 1.00 94.19 210 ASP A CA 1
ATOM 1652 C C . ASP A 1 210 ? -19.709 7.890 7.824 1.00 94.19 210 ASP A C 1
ATOM 1654 O O . ASP A 1 210 ? -19.365 8.001 6.650 1.00 94.19 210 ASP A O 1
ATOM 1658 N N . VAL A 1 211 ? -20.606 6.981 8.209 1.00 91.62 211 VAL A N 1
ATOM 1659 C CA . VAL A 1 211 ? -21.243 6.016 7.295 1.00 91.62 211 VAL A CA 1
ATOM 1660 C C . VAL A 1 211 ? -22.334 6.613 6.408 1.00 91.62 211 VAL A C 1
ATOM 1662 O O . VAL A 1 211 ? -22.767 5.957 5.462 1.00 91.62 211 VAL A O 1
ATOM 1665 N N . ASN A 1 212 ? -22.802 7.826 6.710 1.00 93.19 212 ASN A N 1
ATOM 1666 C CA . ASN A 1 212 ? -23.808 8.529 5.911 1.00 93.19 212 ASN A CA 1
ATOM 1667 C C . ASN A 1 212 ? -23.182 9.571 4.979 1.00 93.19 212 ASN A C 1
ATOM 1669 O O . ASN A 1 212 ? -23.900 10.208 4.200 1.00 93.19 212 ASN A O 1
ATOM 1673 N N . LYS A 1 213 ? -21.858 9.740 5.041 1.00 93.19 213 LYS A N 1
ATOM 1674 C CA . LYS A 1 213 ? -21.113 10.641 4.174 1.00 93.19 213 LYS A CA 1
ATOM 1675 C C . LYS A 1 213 ? -21.348 10.273 2.702 1.00 93.19 213 LYS A C 1
ATOM 1677 O O . LYS A 1 213 ? -21.236 9.102 2.327 1.00 93.19 213 LYS A O 1
ATOM 1682 N N . PRO A 1 214 ? -21.671 11.249 1.837 1.00 93.75 214 PRO A N 1
ATOM 1683 C CA . PRO A 1 214 ? -21.787 10.991 0.411 1.00 93.75 214 PRO A CA 1
ATOM 1684 C C . PRO A 1 214 ? -20.454 10.513 -0.164 1.00 93.75 214 PRO A C 1
ATOM 1686 O O . PRO A 1 214 ? -19.395 11.015 0.203 1.00 93.75 214 PRO A O 1
ATOM 1689 N N . ASN A 1 215 ? -20.518 9.586 -1.119 1.00 94.94 215 ASN A N 1
ATOM 1690 C CA . ASN A 1 215 ? -19.334 9.140 -1.846 1.00 94.94 215 ASN A CA 1
ATOM 1691 C C . ASN A 1 215 ? -18.600 10.357 -2.459 1.00 94.94 215 ASN A C 1
ATOM 1693 O O . ASN A 1 215 ? -19.268 11.132 -3.156 1.00 94.94 215 ASN A O 1
ATOM 1697 N N . PRO A 1 216 ? -17.271 10.505 -2.277 1.00 95.75 216 PRO A N 1
ATOM 1698 C CA . PRO A 1 216 ? -16.500 11.646 -2.786 1.00 95.75 216 PRO A CA 1
ATOM 1699 C C . PRO A 1 216 ? -16.705 11.958 -4.281 1.00 95.75 216 PRO A C 1
ATOM 1701 O O . PRO A 1 216 ? -16.730 13.124 -4.675 1.00 95.75 216 PRO A O 1
ATOM 1704 N N . VAL A 1 217 ? -16.986 10.946 -5.113 1.00 94.56 217 VAL A N 1
ATOM 1705 C CA . VAL A 1 217 ? -17.295 11.095 -6.551 1.00 94.56 217 VAL A CA 1
ATOM 1706 C C . VAL A 1 217 ? -18.608 11.841 -6.817 1.00 94.56 217 VAL A C 1
ATOM 1708 O O . VAL A 1 217 ? -18.775 12.450 -7.871 1.00 94.56 217 VAL A O 1
ATOM 1711 N N . ARG A 1 218 ? -19.570 11.759 -5.894 1.00 90.19 218 ARG A N 1
ATOM 1712 C CA . ARG A 1 218 ? -20.931 12.311 -6.035 1.00 90.19 218 ARG A CA 1
ATOM 1713 C C . ARG A 1 218 ? -21.208 13.492 -5.107 1.00 90.19 218 ARG A C 1
ATOM 1715 O O . ARG A 1 218 ? -22.340 13.971 -5.077 1.00 90.19 218 ARG A O 1
ATOM 1722 N N . SER A 1 219 ? -20.221 13.877 -4.308 1.00 80.88 219 SER A N 1
ATOM 1723 C CA . SER A 1 219 ? -20.360 14.898 -3.272 1.00 80.88 219 SER A CA 1
ATOM 1724 C C . SER A 1 219 ? -20.118 16.306 -3.781 1.00 80.88 219 SER A C 1
ATOM 1726 O O . SER A 1 219 ? -19.381 16.471 -4.779 1.00 80.88 219 SER A O 1
#

Foldseek 3Di:
DVVQCCVCPVVVHPDDDDDDDDPDDDDDDDDDPPCVVVLVLFKDWDDFFPDDDFQLEEEEEEEDPLLVQSVLLQVCCCPPVVRTYTYMYGNDLPSQLVQVVVQVVVCVVCVPDDRDAGPQLVNCVSPDAAYEYAYQADQVSVVSNQVNHPHRHHTFYQAADDDDDDPQVSCVLSLSGNLSRNLSRQVRSVVVVNHDVVVSVVSCVVSVPDPPRPNRRVD